Protein AF-A0A9X6M6V5-F1 (afdb_monomer)

Organism: Bacillus thuringiensis subsp. jegathesan (NCBI:txid56955)

Secondary structure (DSSP, 8-state):
--HHHHHHHHHHHHHHHHTTSGGGHHHHHHHHHHHHHHHHHHHHHHHHHHHHHHTSS--S-HHHHHHHHHHHTSHHHHHHHH--GGGGGGS-HHHHHHHHHHHHHHHHHHHHHHHHHHHHHHHHHHHHHHHHHHHSPPPPP-TT--GGGTT-S-HHHHHHHHHHGGG-HHHHHHHHHHHTPPPPS-HHHHHHHIIIIIHHHHHHHHTTT-GGGTT-HHHHHHHHHHHHTSS-HHHHHHHHHHHHHHHHHHHHHTT--SHHHHHHHHHHHHHHHHHHHHHTTS---

pLDDT: mean 90.32, std 11.22, range [33.97, 98.62]

Structure (mmCIF, N/CA/C/O backbone):
data_AF-A0A9X6M6V5-F1
#
_entry.id   AF-A0A9X6M6V5-F1
#
loop_
_atom_site.group_PDB
_atom_site.id
_atom_site.type_symbol
_atom_site.label_atom_id
_atom_site.label_alt_id
_atom_site.label_comp_id
_atom_site.label_asym_id
_atom_site.label_entity_id
_atom_site.label_seq_id
_atom_site.pdbx_PDB_ins_code
_atom_site.Cartn_x
_atom_site.Cartn_y
_atom_site.Cartn_z
_atom_site.occupancy
_atom_site.B_iso_or_equiv
_atom_site.auth_seq_id
_atom_site.auth_comp_id
_atom_site.auth_asym_id
_atom_site.auth_atom_id
_atom_site.pdbx_PDB_model_num
ATOM 1 N N . MET A 1 1 ? 5.046 -12.715 12.579 1.00 57.84 1 MET A N 1
ATOM 2 C CA . MET A 1 1 ? 3.884 -11.944 12.083 1.00 57.84 1 MET A CA 1
ATOM 3 C C . MET A 1 1 ? 3.615 -12.378 10.643 1.00 57.84 1 MET A C 1
ATOM 5 O O . MET A 1 1 ? 4.584 -12.664 9.953 1.00 57.84 1 MET A O 1
ATOM 9 N N . SER A 1 2 ? 2.365 -12.538 10.188 1.00 77.12 2 SER A N 1
ATOM 10 C CA . SER A 1 2 ? 2.121 -12.969 8.789 1.00 77.12 2 SER A CA 1
ATOM 11 C C . SER A 1 2 ? 2.448 -11.843 7.796 1.00 77.12 2 SER A C 1
ATOM 13 O O . SER A 1 2 ? 2.168 -10.693 8.128 1.00 77.12 2 SER A O 1
ATOM 15 N N . ARG A 1 3 ? 2.914 -12.154 6.575 1.00 79.94 3 ARG A N 1
ATOM 16 C CA . ARG A 1 3 ? 3.182 -11.148 5.518 1.00 79.94 3 ARG A CA 1
ATOM 17 C C . ARG A 1 3 ? 1.986 -10.219 5.258 1.00 79.94 3 ARG A C 1
ATOM 19 O O . ARG A 1 3 ? 2.144 -9.009 5.234 1.00 79.94 3 ARG A O 1
ATOM 26 N N . LEU A 1 4 ? 0.774 -10.781 5.204 1.00 81.00 4 LEU A N 1
ATOM 27 C CA . LEU A 1 4 ? -0.483 -10.028 5.081 1.00 81.00 4 LEU A CA 1
ATOM 28 C C . LEU A 1 4 ? -0.684 -8.996 6.203 1.00 81.00 4 LEU A C 1
ATOM 30 O O . LEU A 1 4 ? -1.221 -7.923 5.980 1.00 81.00 4 LEU A O 1
ATOM 34 N N . GLN A 1 5 ? -0.304 -9.341 7.435 1.00 78.56 5 GLN A N 1
ATOM 35 C CA . GLN A 1 5 ? -0.458 -8.440 8.580 1.00 78.56 5 GLN A CA 1
ATOM 36 C C . GLN A 1 5 ? 0.510 -7.270 8.491 1.00 78.56 5 GLN A C 1
ATOM 38 O O . GLN A 1 5 ? 0.098 -6.135 8.694 1.00 78.56 5 GLN A O 1
ATOM 43 N N . GLN A 1 6 ? 1.770 -7.575 8.194 1.00 85.62 6 GLN A N 1
ATOM 44 C CA . GLN A 1 6 ? 2.816 -6.576 8.074 1.00 85.62 6 GLN A CA 1
ATOM 45 C C . GLN A 1 6 ? 2.455 -5.554 6.989 1.00 85.62 6 GLN A C 1
ATOM 47 O O . GLN A 1 6 ? 2.428 -4.365 7.276 1.00 85.62 6 GLN A O 1
ATOM 52 N N . HIS A 1 7 ? 2.041 -6.020 5.807 1.00 86.19 7 HIS A N 1
ATOM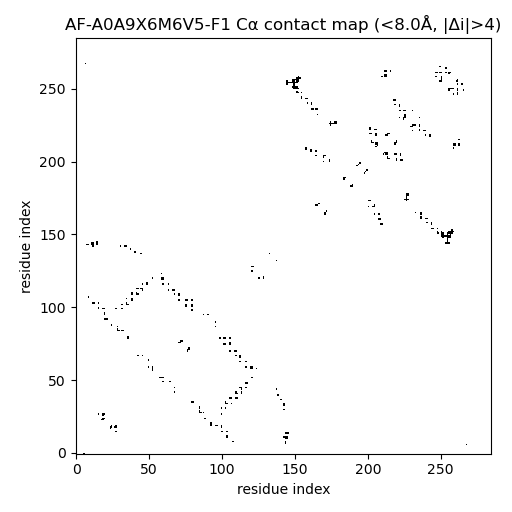 53 C CA . HIS A 1 7 ? 1.585 -5.159 4.709 1.00 86.19 7 HIS A CA 1
ATOM 54 C C . HIS A 1 7 ? 0.476 -4.189 5.141 1.00 86.19 7 HIS A C 1
ATOM 56 O O . HIS A 1 7 ? 0.528 -2.980 4.936 1.00 86.19 7 HIS A O 1
ATOM 62 N N . PHE A 1 8 ? -0.533 -4.719 5.824 1.00 85.38 8 PHE A N 1
ATOM 63 C CA . PHE A 1 8 ? -1.656 -3.945 6.328 1.00 85.38 8 PHE A CA 1
ATOM 64 C C . PHE A 1 8 ? -1.275 -2.954 7.441 1.00 85.38 8 PHE A C 1
ATOM 66 O O . PHE A 1 8 ? -1.833 -1.854 7.488 1.00 85.38 8 PHE A O 1
ATOM 73 N N . GLU A 1 9 ? -0.340 -3.305 8.322 1.00 87.19 9 GLU A N 1
ATOM 74 C CA . GLU A 1 9 ? 0.220 -2.389 9.321 1.00 87.19 9 GLU A CA 1
ATOM 75 C C . GLU A 1 9 ? 1.006 -1.249 8.663 1.00 87.19 9 GLU A C 1
ATOM 77 O O . GLU A 1 9 ? 0.724 -0.088 8.962 1.00 87.19 9 GLU A O 1
ATOM 82 N N . GLU A 1 10 ? 1.885 -1.567 7.712 1.00 88.44 10 GLU A N 1
ATOM 83 C CA . GLU A 1 10 ? 2.673 -0.595 6.944 1.00 88.44 10 GLU A CA 1
ATOM 84 C C . GLU A 1 10 ? 1.770 0.381 6.174 1.00 88.44 10 GLU A C 1
ATOM 86 O O . GLU A 1 10 ? 1.994 1.593 6.200 1.00 88.44 10 GLU A O 1
ATOM 91 N N . ARG A 1 11 ? 0.680 -0.110 5.563 1.00 88.19 11 ARG A N 1
ATOM 92 C CA . ARG A 1 11 ? -0.318 0.749 4.898 1.00 88.19 11 ARG A CA 1
ATOM 93 C C . ARG A 1 11 ? -0.981 1.729 5.865 1.00 88.19 11 ARG A C 1
ATOM 95 O O . ARG A 1 11 ? -1.110 2.913 5.551 1.00 88.19 11 ARG A O 1
ATOM 102 N N . ARG A 1 12 ? -1.401 1.270 7.051 1.00 90.12 12 ARG A N 1
ATOM 103 C CA . ARG A 1 12 ? -1.990 2.169 8.062 1.00 90.12 12 ARG A CA 1
ATOM 104 C C . ARG A 1 12 ? -0.971 3.195 8.531 1.00 90.12 12 ARG A C 1
ATOM 106 O O . ARG A 1 12 ? -1.309 4.370 8.630 1.00 90.12 12 ARG 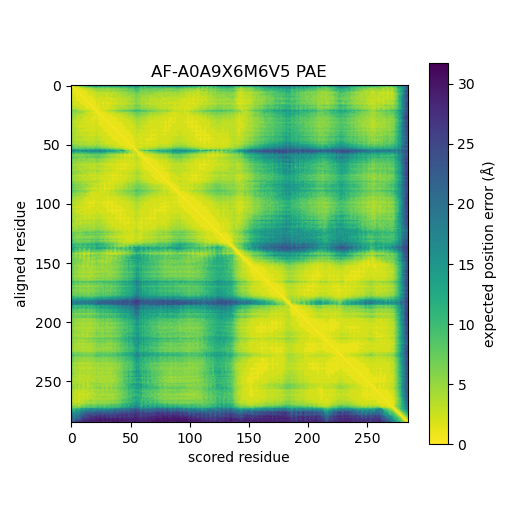A O 1
ATOM 113 N N . GLU A 1 13 ? 0.257 2.767 8.797 1.00 92.25 13 GLU A N 1
ATOM 114 C CA . GLU A 1 13 ? 1.330 3.656 9.228 1.00 92.25 13 GLU A CA 1
ATOM 115 C C . GLU A 1 13 ? 1.606 4.752 8.198 1.00 92.25 13 GLU A C 1
ATOM 117 O O . GLU A 1 13 ? 1.626 5.928 8.560 1.00 92.25 13 GLU A O 1
ATOM 122 N N . TYR A 1 14 ? 1.714 4.397 6.915 1.00 90.50 14 TYR A N 1
ATOM 123 C CA . TYR A 1 14 ? 1.868 5.375 5.841 1.00 90.50 14 TYR A CA 1
ATOM 124 C C . TYR A 1 14 ? 0.747 6.421 5.863 1.00 90.50 14 TYR A C 1
ATOM 126 O O . TYR A 1 14 ? 1.014 7.626 5.884 1.00 90.50 14 TYR A O 1
ATOM 134 N N . ILE A 1 15 ? -0.514 5.970 5.901 1.00 90.56 15 ILE A N 1
ATOM 135 C CA . ILE A 1 15 ? -1.675 6.868 5.880 1.00 90.56 15 ILE A CA 1
ATOM 136 C C . ILE A 1 15 ? -1.621 7.811 7.084 1.00 90.56 15 ILE A C 1
ATOM 138 O O . ILE A 1 15 ? -1.722 9.025 6.924 1.00 90.56 15 ILE A O 1
ATOM 142 N N . PHE A 1 16 ? -1.418 7.278 8.288 1.00 92.62 16 PHE A N 1
ATOM 143 C CA . PHE A 1 16 ? -1.376 8.089 9.503 1.00 92.62 16 PHE A CA 1
ATOM 144 C C . PHE A 1 16 ? -0.194 9.064 9.517 1.00 92.62 16 PHE A C 1
ATOM 146 O O . PHE A 1 16 ? -0.381 10.204 9.934 1.00 92.62 16 PHE A O 1
ATOM 153 N N . ASN A 1 17 ? 0.980 8.672 9.012 1.00 92.75 17 ASN A N 1
ATOM 154 C CA . ASN A 1 17 ? 2.140 9.556 8.892 1.00 92.75 17 ASN A CA 1
ATOM 155 C C . ASN A 1 17 ? 1.886 10.710 7.916 1.00 92.75 17 ASN A C 1
ATOM 157 O O . ASN A 1 17 ? 2.175 11.860 8.247 1.00 92.75 17 ASN A O 1
ATOM 161 N N . ARG A 1 18 ? 1.274 10.443 6.756 1.00 91.25 18 ARG A N 1
ATOM 162 C CA . ARG A 1 18 ? 0.871 11.495 5.808 1.00 91.25 18 ARG A CA 1
ATOM 163 C C . ARG A 1 18 ? -0.126 12.464 6.439 1.00 91.25 18 ARG A C 1
ATOM 165 O O . ARG A 1 18 ? 0.019 13.677 6.322 1.00 91.25 18 ARG A O 1
ATOM 172 N N . LEU A 1 19 ? -1.104 11.942 7.176 1.00 92.31 19 LEU A N 1
ATOM 173 C CA . LEU A 1 19 ? -2.123 12.750 7.846 1.00 92.31 19 LEU A CA 1
ATOM 174 C C . LEU A 1 19 ? -1.571 13.638 8.972 1.00 92.31 19 LEU A C 1
ATOM 176 O O . LEU A 1 19 ? -2.329 14.453 9.497 1.00 92.31 19 LEU A O 1
ATOM 180 N N . LYS A 1 20 ? -0.290 13.522 9.343 1.00 92.94 20 LYS A N 1
ATOM 181 C CA . LYS A 1 20 ? 0.372 14.462 10.259 1.00 92.94 20 LYS A CA 1
ATOM 182 C C . LYS A 1 20 ? 0.703 15.794 9.594 1.00 92.94 20 LYS A C 1
ATOM 184 O O . LYS A 1 20 ? 0.862 16.769 10.320 1.00 92.94 20 LYS A O 1
ATOM 189 N N . GLN A 1 21 ? 0.768 15.889 8.264 1.00 91.12 21 GLN A N 1
ATOM 190 C CA . GLN A 1 21 ? 1.102 17.167 7.625 1.00 91.12 21 GLN A CA 1
ATOM 191 C C . GLN A 1 21 ? -0.044 18.190 7.787 1.00 91.12 21 GLN A C 1
ATOM 193 O O . GLN A 1 21 ? -1.209 17.783 7.946 1.00 91.12 21 GLN A O 1
ATOM 198 N N . PRO A 1 22 ? 0.252 19.501 7.857 1.00 86.88 22 PRO A N 1
ATOM 199 C CA . PRO A 1 22 ? -0.743 20.545 8.134 1.00 86.88 22 PRO A CA 1
ATOM 200 C C . PRO A 1 22 ? -1.897 20.593 7.124 1.00 86.88 22 PRO A C 1
ATOM 202 O O . PRO A 1 22 ? -3.057 20.763 7.505 1.00 86.88 22 PRO A O 1
ATOM 205 N N . GLU A 1 23 ? -1.603 20.364 5.847 1.00 90.88 23 GLU A N 1
ATOM 206 C CA . GLU A 1 23 ? -2.551 20.397 4.731 1.00 90.88 23 GLU A CA 1
ATOM 207 C C . GLU A 1 23 ? -3.630 19.303 4.802 1.00 90.88 23 GLU A C 1
ATOM 209 O O . GLU A 1 23 ? -4.679 19.419 4.167 1.00 90.88 23 GLU A O 1
ATOM 214 N N . TYR A 1 24 ? -3.428 18.267 5.623 1.00 91.19 24 TYR A N 1
ATOM 215 C CA . TYR A 1 24 ? -4.369 17.156 5.773 1.00 91.19 24 TYR A CA 1
ATOM 216 C C . TYR A 1 24 ? -5.310 17.280 6.975 1.00 91.19 24 TYR A C 1
ATOM 218 O O . TYR A 1 24 ? -6.007 16.316 7.272 1.00 91.19 24 TYR A O 1
ATOM 226 N N . MET A 1 25 ? -5.390 18.434 7.650 1.00 92.44 25 MET A N 1
ATOM 227 C CA . MET A 1 25 ? -6.165 18.616 8.892 1.00 92.44 25 MET A CA 1
ATOM 228 C C . MET A 1 25 ? -7.572 17.983 8.875 1.00 92.44 25 MET A C 1
ATOM 230 O O . MET A 1 25 ? -7.904 17.187 9.754 1.00 92.44 25 MET A O 1
ATOM 234 N N . GLU A 1 26 ? -8.408 18.296 7.877 1.00 92.06 26 GLU A N 1
ATOM 235 C CA . GLU A 1 26 ? -9.769 17.733 7.803 1.00 92.06 26 GLU A CA 1
ATOM 236 C C . GLU A 1 26 ? -9.756 16.212 7.586 1.00 92.06 26 GLU A C 1
ATOM 238 O O . GLU A 1 26 ? -10.579 15.497 8.161 1.00 92.06 26 GLU A O 1
ATOM 243 N N . ARG A 1 27 ? -8.786 15.697 6.817 1.00 91.62 27 ARG A N 1
ATOM 244 C CA . ARG A 1 27 ? -8.619 14.253 6.606 1.00 91.62 27 ARG A CA 1
ATOM 245 C C . ARG A 1 27 ? -8.132 13.555 7.875 1.00 91.62 27 ARG A C 1
ATOM 247 O O . ARG A 1 27 ? -8.624 12.476 8.185 1.00 91.62 27 ARG A O 1
ATOM 254 N N . SER A 1 28 ? -7.240 14.176 8.654 1.00 93.00 28 SER A N 1
ATOM 255 C CA . SER A 1 28 ? -6.811 13.658 9.960 1.00 93.00 28 SER A CA 1
ATOM 256 C C . SER A 1 28 ? -8.016 13.467 10.886 1.00 93.00 28 SER A C 1
ATOM 258 O O . SER A 1 28 ? -8.143 12.432 11.538 1.00 93.00 28 SER A O 1
ATOM 260 N N . ILE A 1 29 ? -8.927 14.447 10.913 1.00 93.88 29 ILE A N 1
ATOM 261 C CA . ILE A 1 29 ? -10.147 14.417 11.734 1.00 93.88 29 ILE A CA 1
ATOM 262 C C . ILE A 1 29 ? -11.077 13.283 11.299 1.00 93.88 29 ILE A C 1
ATOM 264 O O . ILE A 1 29 ? -11.577 12.542 12.150 1.00 93.88 29 ILE A O 1
ATOM 268 N N . GLU A 1 30 ? -11.312 13.133 9.994 1.00 93.06 30 GLU A N 1
ATOM 269 C CA . GLU A 1 30 ? -12.155 12.054 9.474 1.00 93.06 30 GLU A CA 1
ATOM 270 C C . GLU A 1 30 ? -11.538 10.679 9.748 1.00 93.06 30 GLU A C 1
ATOM 272 O O . GLU A 1 30 ? -12.227 9.782 10.231 1.00 93.06 30 GLU A O 1
ATOM 277 N N . LYS A 1 31 ? -10.222 10.526 9.557 1.00 93.38 31 LYS A N 1
ATOM 278 C CA . LYS A 1 31 ? -9.535 9.257 9.817 1.00 93.38 31 LYS A CA 1
ATOM 279 C C . LYS A 1 31 ? -9.585 8.864 11.290 1.00 93.38 31 LYS A C 1
ATOM 281 O O . LYS A 1 31 ? -9.826 7.701 11.603 1.00 93.38 31 LYS A O 1
ATOM 286 N N . VAL A 1 32 ? -9.422 9.818 12.208 1.00 95.25 32 VAL A N 1
ATOM 287 C CA . VAL A 1 32 ? -9.579 9.566 13.649 1.00 95.25 32 VAL A CA 1
ATOM 288 C C . VAL A 1 32 ? -11.018 9.166 13.981 1.00 95.25 32 VAL A C 1
ATOM 290 O O . VAL A 1 32 ? -11.229 8.204 14.719 1.00 95.25 32 VAL A O 1
ATOM 293 N N . ARG A 1 33 ? -12.020 9.840 13.404 1.00 95.00 33 ARG A N 1
ATOM 294 C CA . ARG A 1 33 ? -13.438 9.478 13.570 1.00 95.00 33 ARG A CA 1
ATOM 295 C C . ARG A 1 33 ? -13.718 8.053 13.079 1.00 95.00 33 ARG A C 1
ATOM 297 O O . ARG A 1 33 ? -14.385 7.281 13.776 1.00 95.00 33 ARG A O 1
ATOM 304 N N . GLN A 1 34 ? -13.193 7.693 11.911 1.00 93.56 34 GLN A N 1
ATOM 305 C CA . GLN A 1 34 ? -13.271 6.342 11.364 1.00 93.56 34 GLN A CA 1
ATOM 306 C C . GLN A 1 34 ? -12.604 5.332 12.308 1.00 93.56 34 GLN A C 1
ATOM 308 O O . GLN A 1 34 ? -13.231 4.345 12.697 1.00 93.56 34 GLN A O 1
ATOM 313 N N . ALA A 1 35 ? -11.377 5.611 12.757 1.00 94.88 35 ALA A N 1
ATOM 314 C CA . ALA A 1 35 ? -10.633 4.741 13.662 1.00 94.88 35 ALA A CA 1
ATOM 315 C C . ALA A 1 35 ? -11.371 4.513 14.984 1.00 94.88 35 ALA A C 1
ATOM 317 O O . ALA A 1 35 ? -11.487 3.371 15.418 1.00 94.88 35 ALA A O 1
ATOM 318 N N . GLN A 1 36 ? -11.959 5.549 15.591 1.00 95.75 36 GLN A N 1
ATOM 319 C CA . GLN A 1 36 ? -12.783 5.406 16.797 1.00 95.75 36 GLN A CA 1
ATOM 320 C C . GLN A 1 36 ? -13.973 4.457 16.584 1.00 95.75 36 GLN A C 1
ATOM 322 O O . GLN A 1 36 ? -14.258 3.609 17.438 1.00 95.75 36 GLN A O 1
ATOM 327 N N . LYS A 1 37 ? -14.675 4.582 15.449 1.00 94.44 37 LYS A N 1
ATOM 328 C CA . LYS A 1 37 ? -15.806 3.711 15.092 1.00 94.44 37 LYS A CA 1
ATOM 329 C C . LYS A 1 37 ? -15.348 2.263 14.926 1.00 94.44 37 LYS A C 1
ATOM 331 O O . LYS A 1 37 ? -15.975 1.361 15.485 1.00 94.44 37 LYS A O 1
ATOM 336 N N . GLU A 1 38 ? -14.264 2.046 14.190 1.00 93.88 38 GLU A N 1
ATOM 337 C CA . GLU A 1 38 ? -13.720 0.714 13.929 1.00 93.88 38 GLU A CA 1
ATOM 338 C C . GLU A 1 38 ? -13.168 0.065 15.201 1.00 93.88 38 GLU A C 1
ATOM 340 O O . GLU A 1 38 ? -13.591 -1.037 15.530 1.00 93.88 38 GLU A O 1
ATOM 345 N N . ILE A 1 39 ? -12.366 0.777 15.999 1.00 95.44 39 ILE A N 1
ATOM 346 C CA . ILE A 1 39 ? -11.883 0.331 17.317 1.00 95.44 39 ILE A CA 1
ATOM 347 C C . ILE A 1 39 ? -13.050 -0.137 18.194 1.00 95.44 39 ILE A C 1
ATOM 349 O O . ILE A 1 39 ? -13.022 -1.237 18.752 1.00 95.44 39 ILE A O 1
ATOM 353 N N . LYS A 1 40 ? -14.109 0.674 18.302 1.00 95.00 40 LYS A N 1
ATOM 354 C CA . LYS A 1 40 ? -15.294 0.341 19.103 1.00 95.00 40 LYS A CA 1
ATOM 355 C C . LYS A 1 40 ? -15.980 -0.932 18.606 1.00 95.00 40 LYS A C 1
ATOM 357 O O . LYS A 1 40 ? -16.390 -1.765 19.421 1.00 95.00 40 LYS A O 1
ATOM 362 N N . ASN A 1 41 ? -16.125 -1.078 17.291 1.00 92.81 41 ASN A N 1
ATOM 363 C CA . ASN A 1 41 ? -16.733 -2.258 16.684 1.00 92.81 41 ASN A CA 1
ATOM 364 C C . ASN A 1 41 ? -15.869 -3.501 16.903 1.00 92.81 41 ASN A C 1
ATOM 366 O O . ASN A 1 41 ? -16.394 -4.521 17.344 1.00 92.81 41 ASN A O 1
ATOM 370 N N . THR A 1 42 ? -14.557 -3.403 16.704 1.00 93.12 42 THR A N 1
ATOM 371 C CA . THR A 1 42 ? -13.620 -4.511 16.895 1.00 93.12 42 THR A CA 1
ATOM 372 C C . THR A 1 42 ? -13.567 -4.965 18.352 1.00 93.12 42 THR A C 1
ATOM 374 O O . THR A 1 42 ? -13.654 -6.161 18.617 1.00 93.12 42 THR A O 1
ATOM 377 N N . VAL A 1 43 ? -13.545 -4.045 19.326 1.00 95.31 43 VAL A N 1
ATOM 378 C CA . VAL A 1 43 ? -13.649 -4.400 20.757 1.00 95.31 43 VAL A CA 1
ATOM 379 C C . VAL A 1 43 ? -14.932 -5.179 21.042 1.00 95.31 43 VAL A C 1
ATOM 381 O O . VAL A 1 43 ? -14.905 -6.158 21.789 1.00 95.31 43 VAL A O 1
ATOM 384 N N . ARG A 1 44 ? -16.063 -4.766 20.457 1.00 93.56 44 ARG A N 1
ATOM 385 C CA . ARG A 1 44 ? -17.328 -5.500 20.594 1.00 93.56 44 ARG A CA 1
ATOM 386 C C . ARG A 1 44 ? -17.228 -6.891 19.966 1.00 93.56 44 ARG A C 1
ATOM 388 O O . ARG A 1 44 ? -17.627 -7.847 20.618 1.00 93.56 44 ARG A O 1
ATOM 395 N N . THR A 1 45 ? -16.656 -7.016 18.770 1.00 92.12 45 THR A N 1
ATOM 396 C CA . THR A 1 45 ? -16.440 -8.312 18.111 1.00 92.12 45 THR A CA 1
ATOM 397 C C . THR A 1 45 ? -15.599 -9.250 18.975 1.00 92.12 45 THR A C 1
ATOM 399 O O . THR A 1 45 ? -16.005 -10.385 19.197 1.00 92.12 45 THR A O 1
ATOM 402 N N . ILE A 1 46 ? -14.478 -8.782 19.537 1.00 94.06 46 ILE A N 1
ATOM 403 C CA . ILE A 1 46 ? -13.634 -9.607 20.417 1.00 94.06 46 ILE A CA 1
ATOM 404 C C . ILE A 1 46 ? -14.428 -10.073 21.644 1.00 94.06 46 ILE A C 1
ATOM 406 O O . ILE A 1 46 ? -14.364 -11.245 22.003 1.00 94.06 46 ILE A O 1
ATOM 410 N N . LYS A 1 47 ? -15.209 -9.185 22.277 1.00 94.56 47 LYS A N 1
ATOM 411 C CA . LYS A 1 47 ? -16.061 -9.552 23.425 1.00 94.56 47 LYS A CA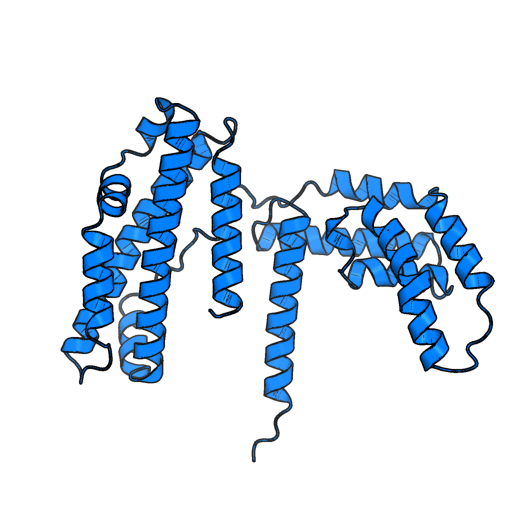 1
ATOM 412 C C . LYS A 1 47 ? -17.108 -10.603 23.056 1.00 94.56 47 LYS A C 1
ATOM 414 O O . LYS A 1 47 ? -17.289 -11.552 23.816 1.00 94.56 47 LYS A O 1
ATOM 419 N N . ASP A 1 48 ? -17.760 -10.449 21.905 1.00 92.38 48 ASP A N 1
ATOM 420 C CA . ASP A 1 48 ? -18.751 -11.403 21.401 1.00 92.38 48 ASP A CA 1
ATOM 421 C C . ASP A 1 48 ? -18.099 -12.781 21.152 1.00 92.38 48 ASP A C 1
ATOM 423 O O . ASP A 1 48 ? -18.662 -13.805 21.537 1.00 92.38 48 ASP A O 1
ATOM 427 N N . LEU A 1 49 ? -16.886 -12.816 20.584 1.00 92.38 49 LEU A N 1
ATOM 428 C CA . LEU A 1 49 ? -16.130 -14.054 20.353 1.00 92.38 49 LEU A CA 1
ATOM 429 C C . LEU A 1 49 ? -15.650 -14.713 21.652 1.00 92.38 49 LEU A C 1
ATOM 431 O O . LEU A 1 49 ? -15.777 -15.925 21.793 1.00 92.38 49 LEU A O 1
ATOM 435 N N . LEU A 1 50 ? -15.162 -13.936 22.624 1.00 93.44 50 LEU A N 1
ATOM 436 C CA . LEU A 1 50 ? -14.787 -14.452 23.947 1.00 93.44 50 LEU A CA 1
ATOM 437 C C . LEU A 1 50 ? -15.995 -15.052 24.686 1.00 93.44 50 LEU A C 1
ATOM 439 O O . LEU A 1 50 ? -15.857 -16.045 25.394 1.00 93.44 50 LEU A O 1
ATOM 443 N N . LEU A 1 51 ? -17.189 -14.470 24.534 1.00 92.69 51 LEU A N 1
ATOM 444 C CA . LEU A 1 51 ? -18.419 -15.024 25.107 1.00 92.69 51 LEU A CA 1
ATOM 445 C C . LEU A 1 51 ? -18.855 -16.309 24.388 1.00 92.69 51 LEU A C 1
ATOM 447 O O . LEU A 1 51 ? -19.248 -17.281 25.037 1.00 92.69 51 LEU A O 1
ATOM 451 N N . LEU A 1 52 ? -18.770 -16.323 23.056 1.00 90.81 52 LEU A N 1
ATOM 452 C CA . LEU A 1 52 ? -19.046 -17.508 22.244 1.00 90.81 52 LEU A CA 1
ATOM 453 C C . LEU A 1 52 ? -18.125 -18.674 22.636 1.00 90.81 52 LEU A C 1
ATOM 455 O O . LEU A 1 52 ? -18.588 -19.802 22.790 1.00 90.81 52 LEU A O 1
ATOM 459 N N . ASP A 1 53 ? -16.846 -18.389 22.873 1.00 92.06 53 ASP A N 1
ATOM 460 C CA . ASP A 1 53 ? -15.868 -19.375 23.329 1.00 92.06 53 ASP A CA 1
ATOM 461 C C . ASP A 1 53 ? -16.161 -19.904 24.740 1.00 92.06 53 ASP A C 1
ATOM 463 O O . ASP A 1 53 ? -16.020 -21.088 24.989 1.00 92.06 53 ASP A O 1
ATOM 467 N N . LYS A 1 54 ? -16.654 -19.076 25.667 1.00 88.12 54 LYS A N 1
ATOM 468 C CA . LYS A 1 54 ? -17.024 -19.550 27.018 1.00 88.12 54 LYS A CA 1
ATOM 469 C C . LYS A 1 54 ? -18.252 -20.456 27.042 1.00 88.12 54 LYS A C 1
ATOM 471 O O . LYS A 1 54 ? -18.418 -21.246 27.965 1.00 88.12 54 LYS A O 1
ATOM 476 N N . THR A 1 55 ? -19.140 -20.302 26.065 1.00 84.69 55 THR A N 1
ATOM 477 C CA . THR A 1 55 ? -20.415 -21.037 25.991 1.00 84.69 55 THR A CA 1
ATOM 478 C C . THR A 1 55 ? -20.322 -22.314 25.157 1.00 84.69 55 THR A C 1
ATOM 480 O O . THR A 1 55 ? -21.294 -23.060 25.059 1.00 84.69 55 THR A O 1
ATOM 483 N N . THR A 1 56 ? -19.154 -22.587 24.574 1.00 73.94 56 THR A N 1
ATOM 484 C CA . THR A 1 56 ? -18.866 -23.764 23.753 1.00 73.94 56 THR A CA 1
ATOM 485 C C . THR A 1 56 ? -17.456 -24.219 24.102 1.00 73.94 56 THR A C 1
ATOM 487 O O . THR A 1 56 ? -16.568 -23.428 23.882 1.00 73.94 56 THR A O 1
ATOM 490 N N . ASP A 1 57 ? -17.229 -25.408 24.666 1.00 84.25 57 ASP A N 1
ATOM 491 C CA . ASP A 1 57 ? -15.900 -25.966 25.045 1.00 84.25 57 ASP A CA 1
ATOM 492 C C . ASP A 1 57 ? -14.659 -25.062 24.771 1.00 84.25 57 ASP A C 1
ATOM 494 O O . ASP A 1 57 ? -14.209 -25.004 23.624 1.00 84.25 57 ASP A O 1
ATOM 498 N N . PRO A 1 58 ? -14.167 -24.268 25.744 1.00 88.44 58 PRO A N 1
ATOM 499 C CA . PRO A 1 58 ? -13.253 -23.143 25.502 1.00 88.44 58 PRO A CA 1
ATOM 500 C C . PRO A 1 58 ? -11.957 -23.502 24.764 1.00 88.44 58 PRO A C 1
ATOM 502 O O . PRO A 1 58 ? -11.262 -24.448 25.122 1.00 88.44 58 PRO A O 1
ATOM 505 N N . CYS A 1 59 ? -11.592 -22.700 23.761 1.00 91.00 59 CYS A N 1
ATOM 506 C CA . CYS A 1 59 ? -10.347 -22.852 22.997 1.00 91.00 59 CYS A CA 1
ATOM 507 C C . CYS A 1 59 ? -9.454 -21.604 23.034 1.00 91.00 59 CYS A C 1
ATOM 509 O O . CYS A 1 59 ? -8.288 -21.665 22.634 1.00 91.00 59 CYS A O 1
ATOM 511 N N . LEU A 1 60 ? -9.976 -20.466 23.505 1.00 93.06 60 LEU A N 1
ATOM 512 C CA . LEU A 1 60 ? -9.194 -19.246 23.637 1.00 93.06 60 LEU A CA 1
ATOM 513 C C . LEU A 1 60 ? -8.453 -19.245 24.980 1.00 93.06 60 LEU A C 1
ATOM 515 O O . LEU A 1 60 ? -9.066 -19.450 26.028 1.00 93.06 60 LEU A O 1
ATOM 519 N N . PRO A 1 61 ? -7.142 -18.965 24.986 1.00 91.88 61 PRO A N 1
ATOM 520 C CA . PRO A 1 61 ? -6.378 -18.878 26.217 1.00 91.88 61 PRO A CA 1
ATOM 521 C C . PRO A 1 61 ? -6.807 -17.643 27.012 1.00 91.88 61 PRO A C 1
ATOM 523 O O . PRO A 1 61 ? -7.124 -16.598 26.438 1.00 91.88 61 PRO A O 1
ATOM 526 N N . GLU A 1 62 ? -6.734 -17.723 28.343 1.00 90.38 62 GLU A N 1
ATOM 527 C CA . GLU A 1 62 ? -7.097 -16.612 29.237 1.00 90.38 62 GLU A CA 1
ATOM 528 C C . GLU A 1 62 ? -6.357 -15.312 28.895 1.00 90.38 62 GLU A C 1
ATOM 530 O O . GLU A 1 62 ? -6.916 -14.219 29.020 1.00 90.38 62 GLU A O 1
ATOM 535 N N . ILE A 1 63 ? -5.122 -15.429 28.387 1.00 91.69 63 ILE A N 1
ATOM 536 C CA . ILE A 1 63 ? -4.312 -14.291 27.945 1.00 91.69 63 ILE A CA 1
ATOM 537 C C . ILE A 1 63 ? -5.044 -13.422 26.913 1.00 91.69 63 ILE A C 1
ATOM 539 O O . ILE A 1 63 ? -4.875 -12.212 26.940 1.00 91.69 63 ILE A O 1
ATOM 543 N N . ALA A 1 64 ? -5.923 -13.976 26.068 1.00 92.50 64 ALA A N 1
ATOM 544 C CA . ALA A 1 64 ? -6.699 -13.188 25.108 1.00 92.50 64 ALA A CA 1
ATOM 545 C C . ALA A 1 64 ? -7.663 -12.213 25.810 1.00 92.50 64 ALA A C 1
ATOM 547 O O . ALA A 1 64 ? -7.795 -11.053 25.407 1.00 92.50 64 ALA A O 1
ATOM 548 N N . GLN A 1 65 ? -8.304 -12.657 26.897 1.00 93.94 65 GLN A N 1
ATOM 549 C CA . GLN A 1 65 ? -9.156 -11.797 27.716 1.00 93.94 65 GLN A CA 1
ATOM 550 C C . GLN A 1 65 ? -8.319 -10.761 28.478 1.00 93.94 65 GLN A C 1
ATOM 552 O O . GLN A 1 65 ? -8.696 -9.586 28.509 1.00 93.94 65 GLN A O 1
ATOM 557 N N . PHE A 1 66 ? -7.188 -11.169 29.061 1.00 94.69 66 PHE A N 1
ATOM 558 C CA . PHE A 1 66 ? -6.283 -10.251 29.758 1.00 94.69 66 PHE A CA 1
ATOM 559 C C . PHE A 1 66 ? -5.712 -9.182 28.821 1.00 94.69 66 PHE A C 1
ATOM 561 O O . PHE A 1 66 ? -5.710 -8.008 29.183 1.00 94.69 66 PHE A O 1
ATOM 568 N N . SER A 1 67 ? -5.304 -9.543 27.602 1.00 95.88 67 SER A N 1
ATOM 569 C CA . SER A 1 67 ? -4.836 -8.594 26.588 1.00 95.88 67 SER A CA 1
ATOM 570 C C . SER A 1 67 ? -5.916 -7.579 26.234 1.00 95.88 67 SER A C 1
ATOM 572 O O . SER A 1 67 ? -5.634 -6.383 26.213 1.00 95.88 67 SER A O 1
ATOM 574 N N . LEU A 1 68 ? -7.166 -8.017 26.029 1.00 97.44 68 LEU A N 1
ATOM 575 C CA . LEU A 1 68 ? -8.263 -7.083 25.770 1.00 97.44 68 LEU A CA 1
ATOM 576 C C . LEU A 1 68 ? -8.447 -6.111 26.940 1.00 97.44 68 LEU A C 1
ATOM 578 O O . LEU A 1 68 ? -8.569 -4.910 26.714 1.00 97.44 68 LEU A O 1
ATOM 582 N N . GLN A 1 69 ? -8.469 -6.621 28.175 1.00 96.62 69 GLN A N 1
ATOM 583 C CA . GLN A 1 69 ? -8.616 -5.801 29.380 1.00 96.62 69 GLN A CA 1
ATOM 584 C C . GLN A 1 69 ? -7.470 -4.800 29.532 1.00 96.62 69 GLN A C 1
ATOM 586 O O . GLN A 1 69 ? -7.716 -3.632 29.819 1.00 96.62 69 GLN A O 1
ATOM 591 N N . HIS A 1 70 ? -6.233 -5.235 29.298 1.00 96.81 70 HIS A N 1
ATOM 592 C CA . HIS A 1 70 ? -5.061 -4.372 29.348 1.00 96.81 70 HIS A CA 1
ATOM 593 C C . HIS A 1 70 ? -5.168 -3.217 28.346 1.00 96.81 70 HIS A C 1
ATOM 595 O O . HIS A 1 70 ? -4.955 -2.065 28.717 1.00 96.81 70 HIS A O 1
ATOM 601 N N . ILE A 1 71 ? -5.580 -3.506 27.106 1.00 96.62 71 ILE A N 1
ATOM 602 C CA . ILE A 1 71 ? -5.755 -2.482 26.071 1.00 96.62 71 ILE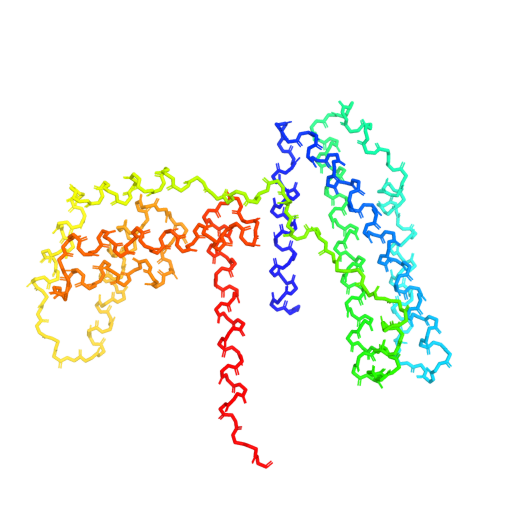 A CA 1
ATOM 603 C C . ILE A 1 71 ? -6.868 -1.502 26.458 1.00 96.62 71 ILE A C 1
ATOM 605 O O . ILE A 1 71 ? -6.629 -0.296 26.476 1.00 96.62 71 ILE A O 1
ATOM 609 N N . ILE A 1 72 ? -8.068 -1.985 26.802 1.00 97.06 72 ILE A N 1
ATOM 610 C CA . ILE A 1 72 ? -9.219 -1.100 27.072 1.00 97.06 72 ILE A CA 1
ATOM 611 C C . ILE A 1 72 ? -9.088 -0.306 28.379 1.00 97.06 72 ILE A C 1
ATOM 613 O O . ILE A 1 72 ? -9.758 0.709 28.527 1.00 97.06 72 ILE A O 1
ATOM 617 N N . ASN A 1 73 ? -8.239 -0.748 29.310 1.00 96.88 73 ASN A N 1
ATOM 618 C CA . ASN A 1 73 ? -7.927 -0.018 30.542 1.00 96.88 73 ASN A CA 1
ATOM 619 C C . ASN A 1 73 ? -6.708 0.909 30.387 1.00 96.88 73 ASN A C 1
ATOM 621 O O . ASN A 1 73 ? -6.332 1.595 31.339 1.00 96.88 73 ASN A O 1
ATOM 625 N N . SER A 1 74 ? -6.057 0.920 29.221 1.00 97.12 74 SER A N 1
ATOM 626 C CA . SER A 1 74 ? -4.898 1.774 28.978 1.00 97.12 74 SER A CA 1
ATOM 627 C C . SER A 1 74 ? -5.299 3.246 28.866 1.00 97.12 74 SER A C 1
ATOM 629 O O . SER A 1 74 ? -6.371 3.597 28.364 1.00 97.12 74 SER A O 1
ATOM 631 N N . LYS A 1 75 ? -4.386 4.135 29.276 1.00 96.94 75 LYS A N 1
ATOM 632 C CA . LYS A 1 75 ? -4.563 5.585 29.115 1.00 96.94 75 LYS A CA 1
ATOM 633 C C . LYS A 1 75 ? -4.770 5.967 27.646 1.00 96.94 75 LYS A C 1
ATOM 635 O O . LYS A 1 75 ? -5.634 6.782 27.354 1.00 96.94 75 LYS A O 1
ATOM 640 N N . SER A 1 76 ? -4.021 5.351 26.730 1.00 95.75 76 SER A N 1
ATOM 641 C CA . SER A 1 76 ? -4.132 5.605 25.290 1.00 95.75 76 SER A CA 1
ATOM 642 C C . SER A 1 76 ? -5.512 5.239 24.746 1.00 95.75 76 SER A C 1
ATOM 644 O O . SER A 1 76 ? -6.091 6.014 23.992 1.00 95.75 76 SER A O 1
ATOM 646 N N . PHE A 1 77 ? -6.087 4.106 25.162 1.00 97.38 77 PHE A N 1
ATOM 647 C CA . PHE A 1 77 ? -7.444 3.745 24.751 1.00 97.38 77 PHE A CA 1
ATOM 648 C C . PHE A 1 77 ? -8.478 4.754 25.253 1.00 97.38 77 PHE A C 1
ATOM 650 O O . PHE A 1 77 ? -9.333 5.178 24.479 1.00 97.38 77 PHE A O 1
ATOM 657 N N . GLU A 1 78 ? -8.397 5.179 26.517 1.00 96.75 78 GLU A N 1
ATOM 658 C CA . GLU A 1 78 ? -9.314 6.193 27.049 1.00 96.75 78 GLU A CA 1
ATOM 659 C C . GLU A 1 78 ? -9.126 7.561 26.379 1.00 96.75 78 GLU A C 1
ATOM 661 O O . GLU A 1 78 ? -10.119 8.227 26.085 1.00 96.75 78 GLU A O 1
ATOM 666 N N . ASN A 1 79 ? -7.893 7.960 26.055 1.00 96.12 79 ASN A N 1
ATOM 667 C CA . ASN A 1 79 ? -7.628 9.169 25.271 1.00 96.12 79 ASN A CA 1
ATOM 668 C C . ASN A 1 79 ? -8.324 9.095 23.905 1.00 96.12 79 ASN A C 1
ATOM 670 O O . ASN A 1 79 ? -9.104 9.981 23.561 1.00 96.12 79 ASN A O 1
ATOM 674 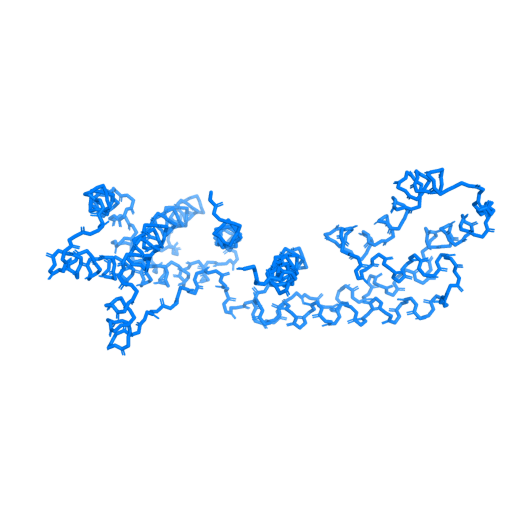N N . VAL A 1 80 ? -8.092 8.014 23.150 1.00 96.38 80 VAL A N 1
ATOM 675 C CA . VAL A 1 80 ? -8.681 7.813 21.818 1.00 96.38 80 VAL A CA 1
ATOM 676 C C . VAL A 1 80 ? -10.201 7.730 21.902 1.00 96.38 80 VAL A C 1
ATOM 678 O O . VAL A 1 80 ? -10.888 8.313 21.075 1.00 96.38 80 VAL A O 1
ATOM 681 N N . LYS A 1 81 ? -10.755 7.048 22.905 1.00 95.94 81 LYS A N 1
ATOM 682 C CA . LYS A 1 81 ? -12.203 6.892 23.092 1.00 95.94 81 LYS A CA 1
ATOM 683 C C . LYS A 1 81 ? -12.910 8.205 23.431 1.00 95.94 81 LYS A C 1
ATOM 685 O O . LYS A 1 81 ? -14.023 8.418 22.956 1.00 95.94 81 LYS A O 1
ATOM 690 N N . ASN A 1 82 ? -12.296 9.050 24.259 1.00 95.44 82 ASN A N 1
ATOM 691 C CA . ASN A 1 82 ? -12.910 10.288 24.750 1.00 95.44 82 ASN A CA 1
ATOM 692 C C . ASN A 1 82 ? -12.571 11.515 23.887 1.00 95.44 82 ASN A C 1
ATOM 694 O O . ASN A 1 82 ? -13.164 12.578 24.076 1.00 95.44 82 ASN A O 1
ATOM 698 N N . LEU A 1 83 ? -11.641 11.383 22.937 1.00 95.94 83 LEU A N 1
ATOM 699 C CA . LEU A 1 83 ? -11.313 12.432 21.981 1.00 95.94 83 LEU A CA 1
ATOM 700 C C . LEU A 1 83 ? -12.551 12.837 21.171 1.00 95.94 83 LEU A C 1
ATOM 702 O O . LEU A 1 83 ? -13.236 12.002 20.584 1.00 95.94 83 LEU A O 1
ATOM 706 N N . VAL A 1 84 ? -12.801 14.140 21.078 1.00 96.25 84 VAL A N 1
ATOM 707 C CA . VAL A 1 84 ? -13.775 14.704 20.141 1.00 96.25 84 VAL A CA 1
ATOM 708 C C . VAL A 1 84 ? -13.011 15.080 18.870 1.00 96.25 84 VAL A C 1
ATOM 710 O O . VAL A 1 84 ? -12.278 16.062 18.911 1.00 96.25 84 VAL A O 1
ATOM 713 N N . PRO A 1 85 ? -13.153 14.378 17.726 1.00 93.31 85 PRO A N 1
ATOM 714 C CA . PRO A 1 85 ? -12.260 14.584 16.578 1.00 93.31 85 PRO A CA 1
ATOM 715 C C . PRO A 1 85 ? -12.178 16.040 16.095 1.00 93.31 85 PRO A C 1
ATOM 717 O O . PRO A 1 85 ? -11.112 16.528 15.741 1.00 93.31 85 PRO A O 1
ATOM 720 N N . SER A 1 86 ? -13.282 16.793 16.152 1.00 93.19 86 SER A N 1
ATOM 721 C CA . SER A 1 86 ? -13.296 18.207 15.755 1.00 93.19 86 SER A CA 1
ATOM 722 C C . SER A 1 86 ? -12.450 19.124 16.647 1.00 93.19 86 SER A C 1
ATOM 724 O O . SER A 1 86 ? -12.118 20.228 16.219 1.00 93.19 86 SER A O 1
ATOM 726 N N . SER A 1 87 ? -12.089 18.710 17.868 1.00 94.62 87 SER A N 1
ATOM 727 C CA . SER A 1 87 ? -11.193 19.491 18.729 1.00 94.62 87 SER A CA 1
ATOM 728 C C . SER A 1 87 ? -9.754 19.507 18.216 1.00 94.62 87 SER A C 1
ATOM 730 O O . SER A 1 87 ? -9.009 20.406 18.594 1.00 94.62 87 SER A O 1
ATOM 732 N N . MET A 1 88 ? -9.378 18.585 17.319 1.00 94.81 88 MET A N 1
ATOM 733 C CA . MET A 1 88 ? -8.037 18.532 16.724 1.00 94.81 88 MET A CA 1
ATOM 734 C C . MET A 1 88 ? -7.669 19.808 15.956 1.00 94.81 88 MET A C 1
ATOM 736 O O . MET A 1 88 ? -6.494 20.139 15.886 1.00 94.81 88 MET A O 1
ATOM 740 N N . LYS A 1 89 ? -8.656 20.578 15.466 1.00 93.75 89 LYS A N 1
ATOM 741 C CA . LYS A 1 89 ? -8.424 21.878 14.803 1.00 93.75 89 LYS A CA 1
ATOM 742 C C . LYS A 1 89 ? -7.754 22.918 15.706 1.00 93.75 89 LYS A C 1
ATOM 744 O O . LYS A 1 89 ? -7.245 23.912 15.207 1.00 93.75 89 LYS A O 1
ATOM 749 N N . LYS A 1 90 ? -7.833 22.732 17.027 1.00 93.88 90 LYS A N 1
ATOM 750 C CA . LYS A 1 90 ? -7.288 23.653 18.035 1.00 93.88 90 LYS A CA 1
ATOM 751 C C . LYS A 1 90 ? -5.940 23.197 18.597 1.00 93.88 90 LYS A C 1
ATOM 753 O O . LYS A 1 90 ? -5.385 23.907 19.426 1.00 93.88 90 LYS A O 1
ATOM 758 N N . LEU A 1 91 ? -5.475 22.009 18.213 1.00 93.94 91 LEU A N 1
ATOM 759 C CA . LEU A 1 91 ? -4.225 21.433 18.699 1.00 93.94 91 LEU A CA 1
ATOM 760 C C . LEU A 1 91 ? -3.039 21.988 17.913 1.00 93.94 91 LEU A C 1
ATOM 762 O O . LEU A 1 91 ? -3.179 22.339 16.738 1.00 93.94 91 LEU A O 1
ATOM 766 N N . SER A 1 92 ? -1.868 22.010 18.547 1.00 93.81 92 SER A N 1
ATOM 767 C CA . SER A 1 92 ? -0.615 22.210 17.820 1.00 93.81 92 SER A CA 1
ATOM 768 C C . SER A 1 92 ? -0.334 21.035 16.871 1.00 93.81 92 SER A C 1
ATOM 770 O O . SER A 1 92 ? -0.941 19.962 16.966 1.00 93.81 92 SER A O 1
ATOM 772 N N . GLU A 1 93 ? 0.606 21.215 15.944 1.00 92.00 93 GLU A N 1
ATOM 773 C CA . GLU A 1 93 ? 1.031 20.139 15.041 1.00 92.00 93 GLU A CA 1
ATOM 774 C C . GLU A 1 93 ? 1.591 18.932 15.806 1.00 92.00 93 GLU A C 1
ATOM 776 O O . GLU A 1 93 ? 1.217 17.797 15.510 1.00 92.00 93 GLU A O 1
ATOM 781 N N . GLU A 1 94 ? 2.402 19.174 16.839 1.00 93.94 94 GLU A N 1
ATOM 782 C CA . GLU A 1 94 ? 2.971 18.131 17.702 1.00 93.94 94 GLU A CA 1
ATOM 783 C C . GLU A 1 94 ? 1.884 17.363 18.469 1.00 93.94 94 GLU A C 1
ATOM 785 O O . GLU A 1 94 ? 1.891 16.130 18.523 1.00 93.94 94 GLU A O 1
ATOM 790 N N . GLU A 1 95 ? 0.907 18.077 19.032 1.00 94.50 95 GLU A N 1
ATOM 791 C CA . GLU A 1 95 ? -0.213 17.469 19.754 1.00 94.50 95 GLU A CA 1
ATOM 792 C C . GLU A 1 95 ? -1.098 16.637 18.821 1.00 94.50 95 GLU A C 1
ATOM 794 O O . GLU A 1 95 ? -1.514 15.530 19.174 1.00 94.50 95 GLU A O 1
ATOM 799 N N . ARG A 1 96 ? -1.363 17.133 17.608 1.00 94.31 96 ARG A N 1
ATOM 800 C CA . ARG A 1 96 ? -2.124 16.397 16.592 1.00 94.31 96 ARG A CA 1
ATOM 801 C C . ARG A 1 96 ? -1.380 15.148 16.127 1.00 94.31 96 ARG A C 1
ATOM 803 O O . ARG A 1 96 ? -2.007 14.095 16.004 1.00 94.31 96 ARG A O 1
ATOM 810 N N . ALA A 1 97 ? -0.072 15.243 15.890 1.00 94.44 97 ALA A N 1
ATOM 811 C CA . ALA A 1 97 ? 0.750 14.094 15.522 1.00 94.44 97 ALA A CA 1
ATOM 812 C C . ALA A 1 97 ? 0.696 13.012 16.608 1.00 94.44 97 ALA A C 1
ATOM 814 O O . ALA A 1 97 ? 0.434 11.850 16.302 1.00 94.44 97 ALA A O 1
ATOM 815 N N . LYS A 1 98 ? 0.800 13.410 17.881 1.00 95.62 98 LYS A N 1
ATOM 816 C CA . LYS A 1 98 ? 0.656 12.501 19.022 1.00 95.62 98 LYS A CA 1
ATOM 817 C C . LYS A 1 98 ? -0.720 11.835 19.083 1.00 95.62 98 LYS A C 1
ATOM 819 O O . LYS A 1 98 ? -0.805 10.638 19.341 1.00 95.62 98 LYS A O 1
ATOM 824 N N . VAL A 1 99 ? -1.798 12.578 18.823 1.00 96.25 99 VAL A N 1
ATOM 825 C CA . VAL A 1 99 ? -3.156 12.012 18.742 1.00 96.25 99 VAL A CA 1
ATOM 826 C C . VAL A 1 99 ? -3.256 10.952 17.641 1.00 96.25 99 VAL A C 1
ATOM 828 O O . VAL A 1 99 ? -3.849 9.893 17.862 1.00 96.25 99 VAL A O 1
ATOM 831 N N . LEU A 1 100 ? -2.678 11.215 16.467 1.00 96.31 100 LEU A N 1
ATOM 832 C CA . LEU A 1 100 ? -2.655 10.267 15.351 1.00 96.31 100 LEU A CA 1
ATOM 833 C C . LEU A 1 100 ? -1.849 9.008 15.700 1.00 96.31 100 LEU A C 1
ATOM 835 O O . LEU A 1 100 ? -2.341 7.905 15.470 1.00 96.31 100 LEU A O 1
ATOM 839 N N . ASP A 1 101 ? -0.681 9.159 16.325 1.00 96.81 101 ASP A N 1
ATOM 840 C CA . ASP A 1 101 ? 0.164 8.038 16.758 1.00 96.81 101 ASP A CA 1
ATOM 841 C C . ASP A 1 101 ? -0.505 7.178 17.834 1.00 96.81 101 ASP A C 1
ATOM 843 O O . ASP A 1 101 ? -0.523 5.948 17.739 1.00 96.81 101 ASP A O 1
ATOM 847 N N . GLU A 1 102 ? -1.121 7.808 18.839 1.00 96.62 102 GLU A N 1
ATOM 848 C CA . GLU A 1 102 ? -1.891 7.096 19.862 1.00 96.62 102 GLU A CA 1
ATOM 849 C C . GLU A 1 102 ? -3.079 6.346 19.239 1.00 96.62 102 GLU A C 1
ATOM 851 O O . GLU A 1 102 ? -3.329 5.187 19.580 1.00 96.62 102 GLU A O 1
ATOM 856 N N . THR A 1 103 ? -3.777 6.967 18.283 1.00 97.19 103 THR A N 1
ATOM 857 C CA . THR A 1 103 ? -4.904 6.347 17.570 1.00 97.19 103 THR A CA 1
ATOM 858 C C . THR A 1 103 ? -4.459 5.136 16.751 1.00 97.19 103 THR A C 1
ATOM 860 O O . THR A 1 103 ? -5.077 4.073 16.854 1.00 97.19 103 THR A O 1
ATOM 863 N N . LEU A 1 104 ? -3.376 5.266 15.976 1.00 95.94 104 LEU A N 1
ATOM 864 C CA . LEU A 1 104 ? -2.803 4.175 15.186 1.00 95.94 104 LEU A CA 1
ATOM 865 C C . LEU A 1 104 ? -2.362 3.012 16.082 1.00 95.94 104 LEU A C 1
ATOM 867 O O . LEU A 1 104 ? -2.687 1.857 15.804 1.00 95.94 104 LEU A O 1
ATOM 871 N N . SER A 1 105 ? -1.666 3.317 17.179 1.00 95.88 105 SER A N 1
ATOM 872 C CA . SER A 1 105 ? -1.187 2.320 18.139 1.00 95.88 105 SER A CA 1
ATOM 873 C C . SER A 1 105 ? -2.340 1.503 18.731 1.00 95.88 105 SER A C 1
ATOM 875 O O . SER A 1 105 ? -2.320 0.270 18.686 1.00 95.88 105 SER A O 1
ATOM 877 N N . VAL A 1 106 ? -3.399 2.172 19.203 1.00 96.94 106 VAL A N 1
ATOM 878 C CA . VAL A 1 106 ? -4.589 1.502 19.750 1.00 96.94 106 VAL A CA 1
ATOM 879 C C . VAL A 1 106 ? -5.306 0.672 18.678 1.00 96.94 106 VAL A C 1
ATOM 881 O O . VAL A 1 106 ? -5.694 -0.468 18.949 1.00 96.94 106 VAL A O 1
ATOM 884 N N . ALA A 1 107 ? -5.460 1.200 17.459 1.00 95.00 107 ALA A N 1
ATOM 885 C CA . ALA A 1 107 ? -6.074 0.469 16.350 1.00 95.00 107 ALA A CA 1
ATOM 886 C C . ALA A 1 107 ? -5.303 -0.822 16.026 1.00 95.00 107 ALA A C 1
ATOM 888 O O . ALA A 1 107 ? -5.906 -1.896 15.979 1.00 95.00 107 ALA A O 1
ATOM 889 N N . ASN A 1 108 ? -3.976 -0.737 15.887 1.00 93.25 108 ASN A N 1
ATOM 890 C CA . ASN A 1 108 ? -3.109 -1.884 15.612 1.00 93.25 108 ASN A CA 1
ATOM 891 C C . ASN A 1 108 ? -3.227 -2.956 16.706 1.00 93.25 108 ASN A C 1
ATOM 893 O O . ASN A 1 108 ? -3.460 -4.124 16.397 1.00 93.25 108 ASN A O 1
ATOM 897 N N . GLN A 1 109 ? -3.141 -2.572 17.985 1.00 94.44 109 GLN A N 1
ATOM 898 C CA . GLN A 1 109 ? -3.253 -3.516 19.105 1.00 94.44 109 GLN A CA 1
ATOM 899 C C . GLN A 1 109 ? -4.586 -4.279 19.094 1.00 94.44 109 GLN A C 1
ATOM 901 O O . GLN A 1 109 ? -4.613 -5.502 19.243 1.00 94.44 109 GLN A O 1
ATOM 906 N N . ILE A 1 110 ? -5.697 -3.568 18.886 1.00 94.56 110 ILE A N 1
ATOM 907 C CA . ILE A 1 110 ? -7.044 -4.149 18.921 1.00 94.56 110 ILE A CA 1
ATOM 908 C C . ILE A 1 110 ? -7.295 -5.050 17.710 1.00 94.56 110 ILE A C 1
ATOM 910 O O . ILE A 1 110 ? -7.812 -6.156 17.868 1.00 94.56 110 ILE A O 1
ATOM 914 N N . MET A 1 111 ? -6.905 -4.617 16.511 1.00 91.44 111 MET A N 1
ATOM 915 C CA . MET A 1 111 ? -7.071 -5.406 15.286 1.00 91.44 111 MET A CA 1
ATOM 916 C C . MET A 1 111 ? -6.206 -6.673 15.300 1.00 91.44 111 MET A C 1
ATOM 918 O O . MET A 1 111 ? -6.657 -7.739 14.875 1.00 91.44 111 MET A O 1
ATOM 922 N N . ASN A 1 112 ? -4.996 -6.598 15.860 1.00 90.69 112 ASN A N 1
ATOM 923 C CA . ASN A 1 112 ? -4.118 -7.759 16.015 1.00 90.69 112 ASN A CA 1
ATOM 924 C C . ASN A 1 112 ? -4.681 -8.779 17.009 1.00 90.69 112 ASN A C 1
ATOM 926 O O . ASN A 1 112 ? -4.630 -9.989 16.757 1.00 90.69 112 ASN A O 1
ATOM 930 N N . LEU A 1 113 ? -5.275 -8.305 18.107 1.00 94.06 113 LEU A N 1
ATOM 931 C CA . LEU A 1 113 ? -5.953 -9.179 19.056 1.00 94.06 113 LEU A CA 1
ATOM 932 C C . LEU A 1 113 ? -7.187 -9.843 18.431 1.00 94.06 113 LEU A C 1
ATOM 934 O O . LEU A 1 113 ? -7.347 -11.056 18.558 1.00 94.06 113 LEU A O 1
ATOM 938 N N . GLU A 1 114 ? -8.025 -9.088 17.710 1.00 92.75 114 GLU A N 1
ATOM 939 C CA . GLU A 1 114 ? -9.184 -9.641 16.992 1.00 92.75 114 GLU A CA 1
ATOM 940 C C . GLU A 1 114 ? -8.770 -10.741 16.022 1.00 92.75 114 GLU A C 1
ATOM 942 O O . GLU A 1 114 ? -9.363 -11.818 16.018 1.00 92.75 114 GLU A O 1
ATOM 947 N N . ARG A 1 115 ? -7.725 -10.499 15.228 1.00 88.50 115 ARG A N 1
ATOM 948 C CA . ARG A 1 115 ? -7.201 -11.491 14.293 1.00 88.50 115 ARG A CA 1
ATOM 949 C C . ARG A 1 115 ? -6.719 -12.750 15.005 1.00 88.50 115 ARG A C 1
ATOM 951 O O . ARG A 1 115 ? -7.032 -13.848 14.554 1.00 88.50 115 ARG A O 1
ATOM 958 N N . THR A 1 116 ? -5.969 -12.596 16.093 1.00 90.31 116 THR A N 1
ATOM 959 C CA . THR A 1 116 ? -5.471 -13.732 16.882 1.00 90.31 116 THR A CA 1
ATOM 960 C C . THR A 1 116 ? -6.637 -14.575 17.393 1.00 90.31 116 THR A C 1
ATOM 962 O O . THR A 1 116 ? -6.683 -15.777 17.145 1.00 90.31 116 THR A O 1
ATOM 965 N N . VAL A 1 117 ? -7.633 -13.930 18.007 1.00 92.69 117 VAL A N 1
ATOM 966 C CA . VAL A 1 117 ? -8.858 -14.587 18.481 1.00 92.69 117 VAL A CA 1
ATOM 967 C C . VAL A 1 117 ? -9.603 -15.274 17.335 1.00 92.69 117 VAL A C 1
ATOM 969 O O . VAL A 1 117 ? -10.010 -16.425 17.475 1.00 92.69 117 VAL A O 1
ATOM 972 N N . PHE A 1 118 ? -9.746 -14.605 16.188 1.00 91.00 118 PHE A N 1
ATOM 973 C CA . PHE A 1 118 ? -10.396 -15.168 15.008 1.00 91.00 118 PHE A CA 1
ATOM 974 C C . PHE A 1 118 ? -9.688 -16.432 14.517 1.00 91.00 118 PHE A C 1
ATOM 976 O O . PHE A 1 118 ? -10.360 -17.431 14.302 1.00 91.00 118 PHE A O 1
ATOM 983 N N . ILE A 1 119 ? -8.360 -16.418 14.355 1.00 88.56 119 ILE A N 1
ATOM 984 C CA . ILE A 1 119 ? -7.598 -17.570 13.840 1.00 88.56 119 ILE A CA 1
ATOM 985 C C . ILE A 1 119 ? -7.713 -18.763 14.789 1.00 88.56 119 ILE A C 1
ATOM 987 O O . ILE A 1 119 ? -7.947 -19.882 14.341 1.00 88.56 119 ILE A O 1
ATOM 991 N N . MET A 1 120 ? -7.588 -18.534 16.097 1.00 91.25 120 MET A N 1
ATOM 992 C CA . MET A 1 120 ? -7.712 -19.606 17.087 1.00 91.25 120 MET A CA 1
ATOM 993 C C . MET A 1 120 ? -9.114 -20.225 17.062 1.00 91.25 120 MET A C 1
ATOM 995 O O . MET A 1 120 ? -9.251 -21.443 16.965 1.00 91.25 120 MET A O 1
ATOM 999 N N . MET A 1 121 ? -10.150 -19.382 17.048 1.00 92.06 121 MET A N 1
ATOM 1000 C CA . MET A 1 121 ? -11.539 -19.824 16.907 1.00 92.06 121 MET A CA 1
ATOM 1001 C C . MET A 1 121 ? -11.802 -20.511 15.567 1.00 92.06 121 MET A C 1
ATOM 1003 O O . MET A 1 121 ? -12.591 -21.447 15.512 1.00 92.06 121 MET A O 1
ATOM 1007 N N . PHE A 1 122 ? -11.180 -20.056 14.481 1.00 91.25 122 PHE A N 1
ATOM 1008 C CA . PHE A 1 122 ? -11.337 -20.650 13.159 1.00 91.25 122 PHE A CA 1
ATOM 1009 C C . PHE A 1 122 ? -10.759 -22.066 13.153 1.00 91.25 122 PHE A C 1
ATOM 1011 O O . PHE A 1 122 ? -11.468 -23.008 12.820 1.00 91.25 122 PHE A O 1
ATOM 1018 N N . ASN A 1 123 ? -9.527 -22.228 13.635 1.00 89.81 123 ASN A N 1
ATOM 1019 C CA . ASN A 1 123 ? -8.842 -23.519 13.665 1.00 89.81 123 ASN A CA 1
ATOM 1020 C C . ASN A 1 123 ? -9.528 -24.539 14.585 1.00 89.81 123 ASN A C 1
ATOM 1022 O O . ASN A 1 123 ? -9.548 -25.725 14.272 1.00 89.81 123 ASN A O 1
ATOM 1026 N N . ALA A 1 124 ? -10.088 -24.098 15.714 1.00 92.56 124 ALA A N 1
ATOM 1027 C CA . ALA A 1 124 ? -10.728 -24.998 16.673 1.00 92.56 124 ALA A CA 1
ATOM 1028 C C . ALA A 1 124 ? -12.236 -25.195 16.421 1.00 92.56 124 ALA A C 1
ATOM 1030 O O . ALA A 1 124 ? -12.787 -26.249 16.733 1.00 92.56 124 ALA A O 1
ATOM 1031 N N . LYS A 1 125 ? -12.933 -24.171 15.907 1.00 91.31 125 LYS A N 1
ATOM 1032 C CA . LYS A 1 125 ? -14.406 -24.066 15.922 1.00 91.31 125 LYS A CA 1
ATOM 1033 C C . LYS A 1 125 ? -14.985 -23.389 14.679 1.00 91.31 125 LYS A C 1
ATOM 1035 O O . LYS A 1 125 ? -15.996 -22.683 14.772 1.00 91.31 125 LYS A O 1
ATOM 1040 N N . GLU A 1 126 ? -14.401 -23.631 13.507 1.00 92.62 126 GLU A N 1
ATOM 1041 C CA . GLU A 1 126 ? -14.795 -23.013 12.233 1.00 92.62 126 GLU A CA 1
ATOM 1042 C C . GLU A 1 126 ? -16.318 -22.931 12.033 1.00 92.62 126 GLU A C 1
ATOM 1044 O O . GLU A 1 126 ? -16.862 -21.849 11.818 1.00 92.62 126 GLU A O 1
ATOM 1049 N N . LYS A 1 127 ? -17.041 -24.053 12.167 1.00 91.62 127 LYS A N 1
ATOM 1050 C CA . LYS A 1 127 ? -18.497 -24.105 11.927 1.00 91.62 127 LYS A CA 1
ATOM 1051 C C . LYS A 1 127 ? -19.284 -23.160 12.839 1.00 91.62 127 LYS A C 1
ATOM 1053 O O . LYS A 1 127 ? -20.215 -22.500 12.378 1.00 91.62 127 LYS A O 1
ATOM 1058 N N . ILE A 1 128 ? -18.915 -23.092 14.118 1.00 90.12 128 ILE A N 1
ATOM 1059 C CA . ILE A 1 128 ? -19.572 -22.235 15.115 1.00 90.12 128 ILE A CA 1
ATOM 1060 C C . ILE A 1 128 ? -19.257 -20.768 14.807 1.00 90.12 128 ILE A C 1
ATOM 1062 O O . ILE A 1 128 ? -20.164 -19.935 14.763 1.00 90.12 128 ILE A O 1
ATOM 1066 N N . LEU A 1 129 ? -17.986 -20.468 14.522 1.00 90.25 129 LEU A N 1
ATOM 1067 C CA . LEU A 1 129 ? -17.522 -19.131 14.165 1.00 90.25 129 LEU A CA 1
ATOM 1068 C C . LEU A 1 129 ? -18.215 -18.609 12.895 1.00 90.25 129 LEU A C 1
ATOM 1070 O O . LEU A 1 129 ? -18.755 -17.503 12.885 1.00 90.25 129 LEU A O 1
ATOM 1074 N N . MET A 1 130 ? -18.264 -19.417 11.834 1.00 90.75 130 MET A N 1
ATOM 1075 C CA . MET A 1 130 ? -18.913 -19.050 10.573 1.00 90.75 130 MET A CA 1
ATOM 1076 C C . MET A 1 130 ? -20.428 -18.893 10.736 1.00 90.75 130 MET A C 1
ATOM 1078 O O . MET A 1 130 ? -21.018 -17.981 10.157 1.00 90.75 130 MET A O 1
ATOM 1082 N N . ALA A 1 131 ? -21.082 -19.726 11.553 1.00 90.19 131 ALA A N 1
ATOM 1083 C CA . ALA A 1 131 ? -22.502 -19.560 11.863 1.00 90.19 131 ALA A CA 1
ATOM 1084 C C . ALA A 1 131 ? -22.784 -18.248 12.617 1.00 90.19 131 ALA A C 1
ATOM 1086 O O . ALA A 1 131 ? -23.793 -17.592 12.345 1.00 90.19 131 ALA A O 1
ATOM 1087 N N . ALA A 1 132 ? -21.891 -17.836 13.524 1.00 87.56 132 ALA A N 1
ATOM 1088 C CA . ALA A 1 132 ? -21.988 -16.549 14.204 1.00 87.56 132 ALA A CA 1
ATOM 1089 C C . ALA A 1 132 ? -21.854 -15.379 13.214 1.00 87.56 132 ALA A C 1
ATOM 1091 O O . ALA A 1 132 ? -22.703 -14.485 13.208 1.00 87.56 132 ALA A O 1
ATOM 1092 N N . PHE A 1 133 ? -20.870 -15.427 12.309 1.00 87.31 133 PHE A N 1
ATOM 1093 C CA . PHE A 1 133 ? -20.687 -14.380 11.299 1.00 87.31 133 PHE A CA 1
ATOM 1094 C C . PHE A 1 133 ? -21.782 -14.342 10.229 1.00 87.31 133 PHE A C 1
ATOM 1096 O O . PHE A 1 133 ? -22.080 -13.268 9.719 1.00 87.31 133 PHE A O 1
ATOM 1103 N N . LYS A 1 134 ? -22.461 -15.457 9.933 1.00 87.25 134 LYS A N 1
ATOM 1104 C CA . LYS A 1 134 ? -23.669 -15.430 9.086 1.00 87.25 134 LYS A CA 1
ATOM 1105 C C . LYS A 1 134 ? -24.801 -14.614 9.713 1.00 87.25 134 LYS A C 1
ATOM 1107 O O . LYS A 1 134 ? -25.519 -13.923 9.000 1.00 87.25 134 LYS A O 1
ATOM 1112 N N . LYS A 1 135 ? -24.973 -14.693 11.038 1.00 84.88 135 LYS A N 1
ATOM 1113 C CA . LYS A 1 135 ? -26.008 -13.936 11.766 1.00 84.88 135 LYS A CA 1
ATOM 1114 C C . LYS A 1 135 ? -25.626 -12.472 11.951 1.00 84.88 135 LYS A C 1
ATOM 1116 O O . LYS A 1 135 ? -26.492 -11.603 11.950 1.00 84.88 135 LYS A O 1
ATOM 1121 N N . LYS A 1 136 ? -24.335 -12.210 12.144 1.00 82.50 136 LYS A N 1
ATOM 1122 C CA . LYS A 1 136 ? -23.787 -10.875 12.355 1.00 82.50 136 LYS A CA 1
ATOM 1123 C C . LYS A 1 136 ? -22.494 -10.742 11.550 1.00 82.50 136 LYS A C 1
ATOM 1125 O O . LYS A 1 136 ? -21.431 -11.087 12.069 1.00 82.50 136 LYS A O 1
ATOM 1130 N N . PRO A 1 137 ? -22.584 -10.282 10.289 1.00 77.62 137 PRO A N 1
ATOM 1131 C CA . PRO A 1 137 ? -21.425 -10.151 9.419 1.00 77.62 137 PRO A CA 1
ATOM 1132 C C . PRO A 1 137 ? -20.320 -9.322 10.067 1.00 77.62 137 PRO A C 1
ATOM 1134 O O . PRO A 1 137 ? -20.582 -8.305 10.715 1.00 77.62 137 PRO A O 1
ATOM 1137 N N . ARG A 1 138 ? -19.075 -9.763 9.887 1.00 72.19 138 ARG A N 1
ATOM 1138 C CA . ARG A 1 138 ? -17.902 -9.001 10.310 1.00 72.19 138 ARG A CA 1
ATOM 1139 C C . ARG A 1 138 ? -17.785 -7.744 9.447 1.00 72.19 138 ARG A C 1
ATOM 1141 O O . ARG A 1 138 ? -17.771 -7.850 8.224 1.00 72.19 138 ARG A O 1
ATOM 1148 N N . SER A 1 139 ? -17.663 -6.570 10.066 1.00 70.00 139 SER A N 1
ATOM 1149 C CA . SER A 1 139 ? -17.212 -5.382 9.339 1.00 70.00 139 SER A CA 1
ATOM 1150 C C . SER A 1 139 ? -15.738 -5.566 8.989 1.00 70.00 139 SER A C 1
ATOM 1152 O O . SER A 1 139 ? -14.923 -5.764 9.894 1.00 70.00 139 SER A O 1
ATOM 1154 N N . GLN A 1 140 ? -15.388 -5.508 7.707 1.00 69.81 140 GLN A N 1
ATOM 1155 C CA . GLN A 1 140 ? -13.986 -5.335 7.330 1.00 69.81 140 GLN A CA 1
ATOM 1156 C C . GLN A 1 140 ? -13.497 -3.967 7.822 1.00 69.81 140 GLN A C 1
ATOM 1158 O O . GLN A 1 140 ? -14.281 -3.022 7.917 1.00 69.81 140 GLN A O 1
ATOM 1163 N N . THR A 1 141 ? -12.228 -3.893 8.222 1.00 77.31 141 THR A N 1
ATOM 1164 C CA . THR A 1 141 ? -11.605 -2.614 8.573 1.00 77.31 141 THR A CA 1
ATOM 1165 C C . THR A 1 141 ? -11.222 -1.879 7.299 1.00 77.31 141 THR A C 1
ATOM 1167 O O . THR A 1 141 ? -10.628 -2.463 6.396 1.00 77.31 141 THR A O 1
ATOM 1170 N N . GLU A 1 142 ? -11.534 -0.590 7.249 1.00 82.25 142 GLU A N 1
ATOM 1171 C CA . GLU A 1 142 ? -11.214 0.288 6.124 1.00 82.25 142 GLU A CA 1
ATOM 1172 C C . GLU A 1 142 ? -10.042 1.219 6.481 1.00 82.25 142 GLU A C 1
ATOM 1174 O O . GLU A 1 142 ? -9.720 2.148 5.743 1.00 82.25 142 GLU A O 1
ATOM 1179 N N . LEU A 1 143 ? -9.349 0.990 7.608 1.00 85.44 143 LEU A N 1
ATOM 1180 C CA . LEU A 1 143 ? -8.211 1.830 7.999 1.00 85.44 143 LEU A CA 1
ATOM 1181 C C . LEU A 1 143 ? -7.002 1.687 7.066 1.00 85.44 143 LEU A C 1
ATOM 1183 O O . LEU A 1 143 ? -6.176 2.596 7.037 1.00 85.44 143 LEU A O 1
ATOM 1187 N N . HIS A 1 144 ? -6.932 0.604 6.292 1.00 81.88 144 HIS A N 1
ATOM 1188 C CA . HIS A 1 144 ? -5.853 0.276 5.348 1.00 81.88 144 HIS A CA 1
ATOM 1189 C C . HIS A 1 144 ? -5.867 1.064 4.040 1.00 81.88 144 HIS A C 1
ATOM 1191 O O . HIS A 1 144 ? -4.904 0.994 3.273 1.00 81.88 144 HIS A O 1
ATOM 1197 N N . TYR A 1 145 ? -6.943 1.807 3.802 1.00 81.00 145 TYR A N 1
ATOM 1198 C CA . TYR A 1 145 ? -7.159 2.590 2.597 1.00 81.00 145 TYR A CA 1
ATOM 1199 C C . TYR A 1 145 ? -7.690 3.971 2.988 1.00 81.00 145 TYR A C 1
ATOM 1201 O O . TYR A 1 145 ? -8.290 4.149 4.051 1.00 81.00 145 TYR A O 1
ATOM 1209 N N . ASP A 1 146 ? -7.441 4.977 2.162 1.00 83.12 146 ASP A N 1
ATOM 1210 C CA . ASP A 1 146 ? -8.046 6.298 2.301 1.00 83.12 146 ASP A CA 1
ATOM 1211 C C . ASP A 1 146 ? -8.900 6.534 1.058 1.00 83.12 146 ASP A C 1
ATOM 1213 O O . ASP A 1 146 ? -8.389 6.586 -0.055 1.00 83.12 146 ASP A O 1
ATOM 1217 N N . VAL A 1 147 ? -10.219 6.649 1.232 1.00 80.06 147 VAL A N 1
ATOM 1218 C CA . VAL A 1 147 ? -11.165 6.811 0.112 1.00 80.06 147 VAL A CA 1
ATOM 1219 C C . VAL A 1 147 ? -10.870 8.081 -0.694 1.00 80.06 147 VAL A C 1
ATOM 1221 O O . VAL A 1 147 ? -11.233 8.173 -1.867 1.00 80.06 147 VAL A O 1
ATOM 1224 N N . ALA A 1 148 ? -10.182 9.057 -0.094 1.00 83.12 148 ALA A N 1
ATOM 1225 C CA . ALA A 1 148 ? -9.717 10.240 -0.802 1.00 83.12 148 ALA A CA 1
ATOM 1226 C C . ALA A 1 148 ? -8.641 9.935 -1.863 1.00 83.12 148 ALA A C 1
ATOM 1228 O O . ALA A 1 148 ? -8.458 10.746 -2.765 1.00 83.12 148 ALA A O 1
ATOM 1229 N N . ASP A 1 149 ? -7.980 8.777 -1.792 1.00 86.31 149 ASP A N 1
ATOM 1230 C CA . ASP A 1 149 ? -6.929 8.341 -2.722 1.00 86.31 149 ASP A CA 1
ATOM 1231 C C . ASP A 1 149 ? -7.477 7.518 -3.902 1.00 86.31 149 ASP A C 1
ATOM 1233 O O . ASP A 1 149 ? -6.723 6.904 -4.650 1.00 86.31 149 ASP A O 1
ATOM 1237 N N . LYS A 1 150 ? -8.801 7.517 -4.101 1.00 88.12 150 LYS A N 1
ATOM 1238 C CA . LYS A 1 150 ? -9.496 6.786 -5.178 1.00 88.12 150 LYS A CA 1
ATOM 1239 C C . LYS A 1 150 ? -9.064 7.158 -6.603 1.00 88.12 150 LYS A C 1
ATOM 1241 O O . LYS A 1 150 ? -9.390 6.435 -7.536 1.00 88.12 150 LYS A O 1
ATOM 1246 N N . GLU A 1 151 ? -8.408 8.305 -6.770 1.00 91.50 151 GLU A N 1
ATOM 1247 C CA . GLU A 1 151 ? -7.921 8.786 -8.067 1.00 91.50 151 GLU A CA 1
ATOM 1248 C C . GLU A 1 151 ? -6.505 8.276 -8.384 1.00 91.50 151 GLU A C 1
ATOM 1250 O O . GLU A 1 151 ? -6.039 8.452 -9.504 1.00 91.50 151 GLU A O 1
ATOM 1255 N N . GLY A 1 152 ? -5.836 7.604 -7.438 1.00 92.06 152 GLY A N 1
ATOM 1256 C CA . GLY A 1 152 ? -4.485 7.089 -7.635 1.00 92.06 152 GLY A CA 1
ATOM 1257 C C . GLY A 1 152 ? -3.403 8.174 -7.629 1.00 92.06 152 GLY A C 1
ATOM 1258 O O . GLY A 1 152 ? -3.607 9.283 -7.129 1.00 92.06 152 GLY A O 1
ATOM 1259 N N . PHE A 1 153 ? -2.233 7.840 -8.176 1.00 94.50 153 PHE A N 1
ATOM 1260 C CA . PHE A 1 153 ? -1.124 8.784 -8.367 1.00 94.50 153 PHE A CA 1
ATOM 1261 C C . PHE A 1 153 ? -1.294 9.640 -9.637 1.00 94.50 153 PHE A C 1
ATOM 1263 O O . PHE A 1 153 ? -2.029 9.262 -10.549 1.00 94.50 153 PHE A O 1
ATOM 1270 N N . ASP A 1 154 ? -0.573 10.766 -9.728 1.00 95.75 154 ASP A N 1
ATOM 1271 C CA . ASP A 1 154 ? -0.572 11.643 -10.910 1.00 95.75 154 ASP A CA 1
ATOM 1272 C C . ASP A 1 154 ? 0.069 10.950 -12.118 1.00 95.75 154 ASP A C 1
ATOM 1274 O O . ASP A 1 154 ? 1.282 10.973 -12.308 1.00 95.75 154 ASP A O 1
ATOM 1278 N N . LYS A 1 155 ? -0.759 10.297 -12.932 1.00 97.00 155 LYS A N 1
ATOM 1279 C CA . LYS A 1 155 ? -0.296 9.527 -14.084 1.00 97.00 155 LYS A CA 1
ATOM 1280 C C . LYS A 1 155 ? 0.404 10.402 -15.131 1.00 97.00 155 LYS A C 1
ATOM 1282 O O . LYS A 1 155 ? 1.424 9.973 -15.663 1.00 97.00 155 LYS A O 1
ATOM 1287 N N . ALA A 1 156 ? -0.126 11.595 -15.408 1.00 97.38 156 ALA A N 1
ATOM 1288 C CA . ALA A 1 156 ? 0.371 12.461 -16.476 1.00 97.38 156 ALA A CA 1
ATOM 1289 C C . ALA A 1 156 ? 1.818 12.893 -16.210 1.00 97.38 156 ALA A C 1
ATOM 1291 O O . ALA A 1 156 ? 2.653 12.844 -17.109 1.00 97.38 156 ALA A O 1
ATOM 1292 N N . PHE A 1 157 ? 2.132 13.205 -14.950 1.00 96.94 157 PHE A N 1
ATOM 1293 C CA . PHE A 1 157 ? 3.495 13.507 -14.515 1.00 96.94 157 PHE A CA 1
ATOM 1294 C C . PHE A 1 157 ? 4.495 12.391 -14.876 1.00 96.94 157 PHE A C 1
ATOM 1296 O O . PHE A 1 157 ? 5.564 12.655 -15.422 1.00 96.94 157 PHE A O 1
ATOM 1303 N N . TYR A 1 158 ? 4.146 11.125 -14.629 1.00 97.75 158 TYR A N 1
ATOM 1304 C CA . TYR A 1 158 ? 5.035 9.999 -14.938 1.00 97.75 158 TYR A CA 1
ATOM 1305 C C . TYR A 1 158 ? 5.044 9.623 -16.427 1.00 97.75 158 TYR A C 1
ATOM 1307 O O . TYR A 1 158 ? 6.050 9.103 -16.913 1.00 97.75 158 TYR A O 1
ATOM 1315 N N . GLU A 1 159 ? 3.967 9.893 -17.171 1.00 97.88 159 GLU A N 1
ATOM 1316 C CA . GLU A 1 159 ? 3.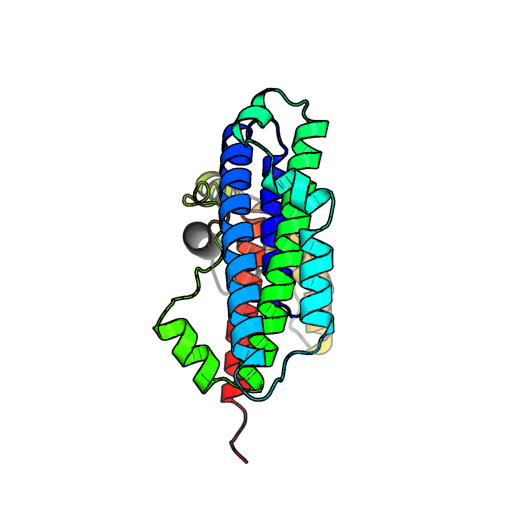951 9.743 -18.634 1.00 97.88 159 GLU A CA 1
ATOM 1317 C C . GLU A 1 159 ? 4.984 10.673 -19.292 1.00 97.88 159 GLU A C 1
ATOM 1319 O O . GLU A 1 159 ? 5.725 10.231 -20.171 1.00 97.88 159 GLU A O 1
ATOM 1324 N N . GLU A 1 160 ? 5.119 11.914 -18.809 1.00 97.88 160 GLU A N 1
ATOM 1325 C CA . GLU A 1 160 ? 6.154 12.847 -19.281 1.00 97.88 160 GLU A CA 1
ATOM 1326 C C . GLU A 1 160 ? 7.573 12.301 -19.048 1.00 97.88 160 GLU A C 1
ATOM 1328 O O . GLU A 1 160 ? 8.443 12.410 -19.920 1.00 97.88 160 GLU A O 1
ATOM 1333 N N . HIS A 1 161 ? 7.816 11.656 -17.902 1.00 97.69 161 HIS A N 1
ATOM 1334 C CA . HIS A 1 161 ? 9.105 11.021 -17.631 1.00 97.69 161 HIS A CA 1
ATOM 1335 C C . HIS A 1 161 ? 9.381 9.840 -18.568 1.00 97.69 161 HIS A C 1
ATOM 1337 O O . HIS A 1 161 ? 10.507 9.705 -19.054 1.00 97.69 161 HIS A O 1
ATOM 1343 N N . VAL A 1 162 ? 8.375 9.011 -18.870 1.00 98.12 162 VAL A N 1
ATOM 1344 C CA . VAL A 1 162 ? 8.511 7.927 -19.858 1.00 98.12 162 VAL A CA 1
ATOM 1345 C C . VAL A 1 162 ? 8.889 8.501 -21.224 1.00 98.12 162 VAL A C 1
ATOM 1347 O O . VAL A 1 162 ? 9.831 8.016 -21.849 1.00 98.12 162 VAL A O 1
ATOM 1350 N N . ASP A 1 163 ? 8.220 9.561 -21.675 1.00 98.12 163 ASP A N 1
ATOM 1351 C CA . ASP A 1 163 ? 8.513 10.180 -22.971 1.00 98.12 163 ASP A CA 1
ATOM 1352 C C . ASP A 1 163 ? 9.917 10.794 -23.035 1.00 98.12 163 ASP A C 1
ATOM 1354 O O . ASP A 1 163 ? 10.572 10.739 -24.084 1.00 98.12 163 ASP A O 1
ATOM 1358 N N . SER A 1 164 ? 10.425 11.308 -21.912 1.00 97.25 164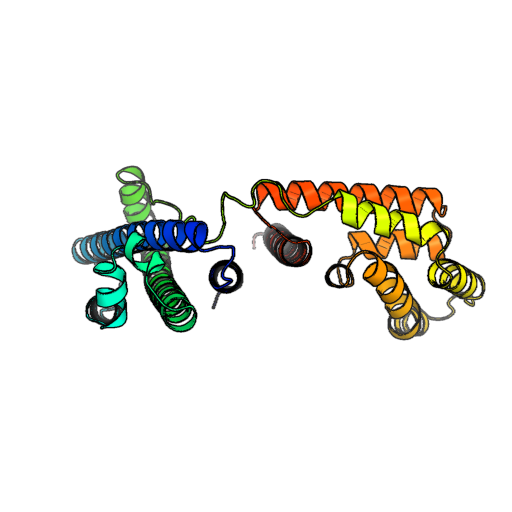 SER A N 1
ATOM 1359 C CA . SER A 1 164 ? 11.782 11.858 -21.825 1.00 97.25 164 SER A CA 1
ATOM 1360 C C . SER A 1 164 ? 12.877 10.833 -22.169 1.00 97.25 164 SER A C 1
ATOM 1362 O O . SER A 1 164 ? 13.918 11.205 -22.721 1.00 97.25 164 SER A O 1
ATOM 1364 N N . LEU A 1 165 ? 12.617 9.533 -21.960 1.00 97.94 165 LEU A N 1
ATOM 1365 C CA . LEU A 1 165 ? 13.566 8.451 -22.246 1.00 97.94 165 LEU A CA 1
ATOM 1366 C C . LEU A 1 165 ? 13.960 8.364 -23.723 1.00 97.94 165 LEU A C 1
ATOM 1368 O O . LEU A 1 165 ? 15.054 7.895 -24.038 1.00 97.94 165 LEU A O 1
ATOM 1372 N N . ARG A 1 166 ? 13.107 8.842 -24.638 1.00 97.12 166 ARG A N 1
ATOM 1373 C CA . ARG A 1 166 ? 13.355 8.812 -26.091 1.00 97.12 166 ARG A CA 1
ATOM 1374 C C . ARG A 1 166 ? 14.674 9.469 -26.487 1.00 97.12 166 ARG A C 1
ATOM 1376 O O . ARG A 1 166 ? 15.306 9.041 -27.449 1.00 97.12 166 ARG A O 1
ATOM 1383 N N . ASN A 1 167 ? 15.070 10.503 -25.750 1.00 93.62 167 ASN A N 1
ATOM 1384 C CA . ASN A 1 167 ? 16.267 11.292 -26.023 1.00 93.62 167 ASN A CA 1
ATOM 1385 C C . ASN A 1 167 ? 17.319 11.166 -24.911 1.00 93.62 167 ASN A C 1
ATOM 1387 O O . ASN A 1 167 ? 18.312 11.895 -24.927 1.00 93.62 167 ASN A O 1
ATOM 1391 N N . ASP A 1 168 ? 17.119 10.271 -23.938 1.00 97.50 168 ASP A N 1
ATOM 1392 C CA . ASP A 1 168 ? 18.031 10.155 -22.805 1.00 97.50 168 ASP A CA 1
ATOM 1393 C C . ASP A 1 168 ? 19.328 9.438 -23.210 1.00 97.50 168 ASP A C 1
ATOM 1395 O O . ASP A 1 168 ? 19.341 8.348 -23.795 1.00 97.50 168 ASP A O 1
ATOM 1399 N N . ILE A 1 169 ? 20.462 10.053 -22.867 1.00 96.75 169 ILE A N 1
ATOM 1400 C CA . ILE A 1 169 ? 21.792 9.545 -23.209 1.00 96.75 169 ILE A CA 1
ATOM 1401 C C . ILE A 1 169 ? 22.072 8.162 -22.607 1.00 96.75 169 ILE A C 1
ATOM 1403 O O . ILE A 1 169 ? 22.841 7.390 -23.188 1.00 96.75 169 ILE A O 1
ATOM 1407 N N . ARG A 1 170 ? 21.453 7.814 -21.473 1.00 97.44 170 ARG A N 1
ATOM 1408 C CA . ARG A 1 170 ? 21.615 6.508 -20.818 1.00 97.44 170 ARG A CA 1
ATOM 1409 C C . ARG A 1 170 ? 20.946 5.401 -21.614 1.00 97.44 170 ARG A C 1
ATOM 1411 O O . ARG A 1 170 ? 21.552 4.346 -21.763 1.00 97.44 170 ARG A O 1
ATOM 1418 N N . VAL A 1 171 ? 19.784 5.663 -22.216 1.00 97.56 171 VAL A N 1
ATOM 1419 C CA . VAL A 1 171 ? 19.092 4.717 -23.111 1.00 97.56 171 VAL A CA 1
ATOM 1420 C C . VAL A 1 171 ? 19.942 4.437 -24.352 1.00 97.56 171 VAL A C 1
ATOM 1422 O O . VAL A 1 171 ? 20.154 3.282 -24.725 1.00 97.56 171 VAL A O 1
ATOM 1425 N N . ILE A 1 172 ? 20.516 5.486 -24.951 1.00 95.06 172 ILE A N 1
A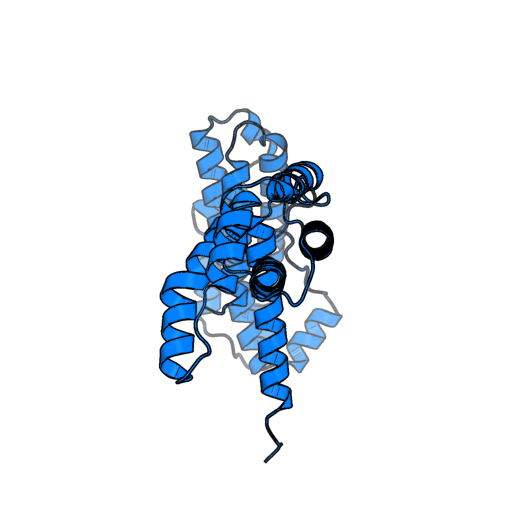TOM 1426 C CA . ILE A 1 172 ? 21.423 5.363 -26.106 1.00 95.06 172 ILE A CA 1
ATOM 1427 C C . ILE A 1 172 ? 22.695 4.590 -25.727 1.00 95.06 172 ILE A C 1
ATOM 1429 O O . ILE A 1 172 ? 23.157 3.724 -26.472 1.00 95.06 172 ILE A O 1
ATOM 1433 N N . SER A 1 173 ? 23.278 4.903 -24.570 1.00 96.38 173 SER A N 1
ATOM 1434 C CA . SER A 1 173 ? 24.506 4.262 -24.088 1.00 96.38 173 SER A CA 1
ATOM 1435 C C . SER A 1 173 ? 24.282 2.790 -23.753 1.00 96.38 173 SER A C 1
ATOM 1437 O O . SER A 1 173 ? 25.124 1.956 -24.078 1.00 96.38 173 SER A O 1
ATOM 1439 N N . PHE A 1 174 ? 23.134 2.460 -23.160 1.00 97.19 174 PHE A N 1
ATOM 1440 C CA . PHE A 1 174 ? 22.735 1.088 -22.876 1.00 97.19 174 PHE A CA 1
ATOM 1441 C C . PHE A 1 174 ? 22.552 0.273 -24.158 1.00 97.19 174 PHE A C 1
ATOM 1443 O O . PHE A 1 174 ? 23.080 -0.831 -24.253 1.00 97.19 174 PHE A O 1
ATOM 1450 N N . LYS A 1 175 ? 21.913 0.841 -25.190 1.00 96.19 175 LYS A N 1
ATOM 1451 C CA . LYS A 1 175 ? 21.776 0.154 -26.480 1.00 96.19 175 LYS A CA 1
ATOM 1452 C C . LYS A 1 175 ? 23.134 -0.225 -27.075 1.00 96.19 175 LYS A C 1
ATOM 1454 O O . LYS A 1 175 ? 23.358 -1.381 -27.420 1.00 96.19 175 LYS A O 1
ATOM 1459 N N . LYS A 1 176 ? 24.070 0.729 -27.107 1.00 95.19 176 LYS A N 1
ATOM 1460 C CA . LYS A 1 176 ? 25.442 0.488 -27.580 1.00 95.19 176 LYS A CA 1
ATOM 1461 C C . LYS A 1 176 ? 26.178 -0.545 -26.732 1.00 95.19 176 LYS A C 1
ATOM 1463 O O . LYS A 1 176 ? 26.971 -1.312 -27.268 1.00 95.19 176 LYS A O 1
ATOM 1468 N N . LEU A 1 177 ? 25.964 -0.556 -25.417 1.00 94.62 177 LEU A N 1
ATOM 1469 C CA . LEU A 1 177 ? 26.553 -1.558 -24.531 1.00 94.62 177 LEU A CA 1
ATOM 1470 C C . LEU A 1 177 ? 26.095 -2.968 -24.928 1.00 94.62 177 LEU A C 1
ATOM 1472 O O . LEU A 1 177 ? 26.936 -3.849 -25.076 1.00 94.62 177 LEU A O 1
ATOM 1476 N N . CYS A 1 178 ? 24.793 -3.162 -25.147 1.00 92.88 178 CYS A N 1
ATOM 1477 C CA . CYS A 1 178 ? 24.232 -4.447 -25.563 1.00 92.88 178 CYS A CA 1
ATOM 1478 C C . CYS A 1 178 ? 24.701 -4.876 -26.961 1.00 92.88 178 CYS A C 1
ATOM 1480 O O . CYS A 1 178 ? 25.047 -6.035 -27.154 1.00 92.88 178 CYS A O 1
ATOM 1482 N N . GLU A 1 179 ? 24.775 -3.955 -27.925 1.00 92.25 179 GLU A N 1
ATOM 1483 C CA . GLU A 1 179 ? 25.267 -4.246 -29.283 1.00 92.25 179 GLU A CA 1
ATOM 1484 C C . GLU A 1 179 ? 26.736 -4.695 -29.311 1.00 92.25 179 GLU A C 1
ATOM 1486 O O . GLU A 1 179 ? 27.142 -5.446 -30.195 1.00 92.25 179 GLU A O 1
ATOM 1491 N N . ASN A 1 180 ? 27.534 -4.244 -28.339 1.00 90.50 180 ASN A N 1
ATOM 1492 C CA . ASN A 1 180 ? 28.938 -4.624 -28.192 1.00 90.50 180 ASN A CA 1
ATOM 1493 C C . ASN A 1 180 ? 29.141 -5.842 -27.275 1.00 90.50 180 ASN A C 1
ATOM 1495 O O . ASN A 1 180 ? 30.288 -6.204 -26.992 1.00 90.50 180 ASN A O 1
ATOM 1499 N N . GLU A 1 181 ? 28.066 -6.467 -26.786 1.00 87.00 181 GLU A N 1
ATOM 1500 C CA . GLU A 1 181 ? 28.180 -7.621 -25.903 1.00 87.00 181 GLU A CA 1
ATOM 1501 C C . GLU A 1 181 ? 28.694 -8.842 -26.683 1.00 87.00 181 GLU A C 1
ATOM 1503 O O . GLU A 1 181 ? 28.098 -9.241 -27.687 1.00 87.00 181 GLU A O 1
ATOM 1508 N N . PRO A 1 182 ? 29.810 -9.467 -26.261 1.00 83.00 182 PRO A N 1
ATOM 1509 C CA . PRO A 1 182 ? 30.293 -10.674 -26.911 1.00 83.00 182 PRO A CA 1
ATOM 1510 C C . PRO A 1 182 ? 29.293 -11.818 -26.742 1.00 83.00 182 PRO A C 1
ATOM 1512 O O . PRO A 1 182 ? 28.677 -11.972 -25.689 1.00 83.00 182 PRO A O 1
ATOM 1515 N N . ALA A 1 183 ? 29.209 -12.682 -27.757 1.00 81.56 183 ALA A N 1
ATOM 1516 C CA . ALA A 1 183 ? 28.381 -13.880 -27.692 1.00 81.56 183 ALA A CA 1
ATOM 1517 C C . ALA A 1 183 ? 28.698 -14.694 -26.417 1.00 81.56 183 ALA A C 1
ATOM 1519 O O . ALA A 1 183 ? 29.880 -14.972 -26.153 1.00 81.56 183 ALA A O 1
ATOM 1520 N N . PRO A 1 184 ? 27.677 -15.076 -25.628 1.00 79.19 184 PRO A N 1
ATOM 1521 C CA . PRO A 1 184 ? 27.889 -15.765 -24.367 1.00 79.19 184 PRO A CA 1
ATOM 1522 C C . PRO A 1 184 ? 28.546 -17.122 -24.628 1.00 79.19 184 PRO A C 1
ATOM 1524 O O . PRO A 1 184 ? 28.036 -17.951 -25.379 1.00 79.19 184 PRO A O 1
ATOM 1527 N N . LYS A 1 185 ? 29.714 -17.335 -24.017 1.00 82.75 185 LYS A N 1
ATOM 1528 C CA . LYS A 1 185 ? 30.459 -18.606 -24.090 1.00 82.75 185 LYS A CA 1
ATOM 1529 C C . LYS A 1 185 ? 30.137 -19.543 -22.930 1.00 82.75 185 LYS A C 1
ATOM 1531 O O . LYS A 1 185 ? 30.393 -20.737 -23.023 1.00 82.75 185 LYS A O 1
ATOM 1536 N N . ASP A 1 186 ? 29.612 -18.980 -21.850 1.00 89.00 186 ASP A N 1
ATOM 1537 C CA . ASP A 1 186 ? 29.261 -19.661 -20.615 1.00 89.00 186 ASP A CA 1
ATOM 1538 C C . ASP A 1 186 ? 28.069 -18.943 -19.973 1.00 89.00 186 ASP A C 1
ATOM 1540 O O . ASP A 1 186 ? 27.995 -17.709 -19.978 1.00 89.00 186 ASP A O 1
ATOM 1544 N N . LEU A 1 187 ? 27.133 -19.728 -19.445 1.00 88.25 187 LEU A N 1
ATOM 1545 C CA . LEU A 1 187 ? 25.903 -19.221 -18.849 1.00 88.25 187 LEU A CA 1
ATOM 1546 C C . LEU A 1 187 ? 26.179 -18.505 -17.525 1.00 88.25 187 LEU A C 1
ATOM 1548 O O . LEU A 1 187 ? 25.555 -17.482 -17.256 1.00 88.25 187 LEU A O 1
ATOM 1552 N N . GLU A 1 188 ? 27.108 -19.010 -16.712 1.00 90.19 188 GLU A N 1
ATOM 1553 C CA . GLU A 1 188 ? 27.419 -18.406 -15.412 1.00 90.19 188 GLU A CA 1
ATOM 1554 C C . GLU A 1 188 ? 28.141 -17.066 -15.581 1.00 90.19 188 GLU A C 1
ATOM 1556 O O . GLU A 1 188 ? 27.757 -16.077 -14.956 1.00 90.19 188 GLU A O 1
ATOM 1561 N N . LEU A 1 189 ? 29.097 -16.978 -16.512 1.00 86.06 189 LEU A N 1
ATOM 1562 C CA . LEU A 1 189 ? 29.704 -15.698 -16.888 1.00 86.06 189 LEU A CA 1
ATOM 1563 C C . LEU A 1 189 ? 28.673 -14.699 -17.430 1.00 86.06 189 LEU A C 1
ATOM 1565 O O . LEU A 1 189 ? 28.748 -13.512 -17.111 1.00 86.06 189 LEU A O 1
ATOM 1569 N N . PHE A 1 190 ? 27.701 -15.150 -18.227 1.00 87.62 190 PHE A N 1
ATOM 1570 C CA . PHE A 1 190 ? 26.633 -14.270 -18.705 1.00 87.62 190 PHE A CA 1
ATOM 1571 C C . PHE A 1 190 ? 25.747 -13.770 -17.559 1.00 87.62 190 PHE A C 1
ATOM 1573 O O . PHE A 1 190 ? 25.521 -12.566 -17.466 1.00 87.62 190 PHE A O 1
ATOM 1580 N N . LYS A 1 191 ? 25.304 -14.653 -16.652 1.00 89.88 191 LYS A N 1
ATOM 1581 C CA . LYS A 1 191 ? 24.522 -14.270 -15.462 1.00 89.88 191 LYS A CA 1
ATOM 1582 C C . LYS A 1 191 ? 25.261 -13.245 -14.611 1.00 89.88 191 LYS A C 1
ATOM 1584 O O . LYS A 1 191 ? 24.699 -12.205 -14.285 1.00 89.88 191 LYS A O 1
ATOM 1589 N N . GLN A 1 192 ? 26.543 -13.486 -14.336 1.00 90.94 192 GLN A N 1
ATOM 1590 C CA . GLN A 1 192 ? 27.361 -12.558 -13.564 1.00 90.94 192 GLN A CA 1
ATOM 1591 C C . GLN A 1 192 ? 27.422 -11.178 -14.230 1.00 90.94 192 GLN A C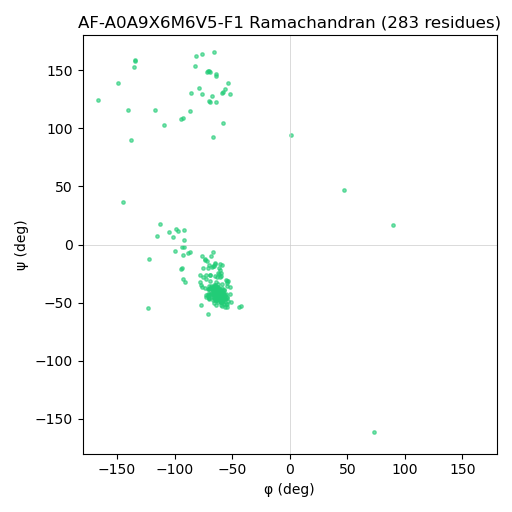 1
ATOM 1593 O O . GLN A 1 192 ? 27.292 -10.154 -13.560 1.00 90.94 192 GLN A O 1
ATOM 1598 N N . ARG A 1 193 ? 27.600 -11.118 -15.555 1.00 89.56 193 ARG A N 1
ATOM 1599 C CA . ARG A 1 193 ? 27.614 -9.846 -16.296 1.00 89.56 193 ARG A CA 1
ATOM 1600 C C . ARG A 1 193 ? 26.245 -9.183 -16.350 1.00 89.56 193 ARG A C 1
ATOM 1602 O O . ARG A 1 193 ? 26.170 -7.960 -16.247 1.00 89.56 193 ARG A O 1
ATOM 1609 N N . TYR A 1 194 ? 25.179 -9.964 -16.486 1.00 91.94 194 TYR A N 1
ATOM 1610 C CA . TYR A 1 194 ? 23.814 -9.466 -16.395 1.00 91.94 194 TYR A CA 1
ATOM 1611 C C . TYR A 1 194 ? 23.591 -8.750 -15.062 1.00 91.94 194 TYR A C 1
ATOM 1613 O O . TYR A 1 194 ? 23.255 -7.570 -15.059 1.00 91.94 194 TYR A O 1
ATOM 1621 N N . GLU A 1 195 ? 23.893 -9.410 -13.946 1.00 93.62 195 GLU A N 1
ATOM 1622 C CA . GLU A 1 195 ? 23.695 -8.869 -12.598 1.00 93.62 195 GLU A CA 1
ATOM 1623 C C . GLU A 1 195 ? 24.604 -7.670 -12.285 1.00 93.62 195 GLU A C 1
ATOM 1625 O O . GLU A 1 195 ? 24.179 -6.731 -11.618 1.00 93.62 195 GLU A O 1
ATOM 1630 N N . THR A 1 196 ? 25.853 -7.673 -12.761 1.00 93.50 196 THR A N 1
ATOM 1631 C CA . THR A 1 196 ? 26.851 -6.654 -12.374 1.00 93.50 196 THR A CA 1
ATOM 1632 C C . THR A 1 196 ? 26.961 -5.469 -13.330 1.00 93.50 196 THR A C 1
ATOM 1634 O O . THR A 1 196 ? 27.454 -4.415 -12.930 1.00 93.50 196 THR A O 1
ATOM 1637 N N . ILE A 1 197 ? 26.531 -5.617 -14.586 1.00 92.75 197 ILE A N 1
ATOM 1638 C CA . ILE A 1 197 ? 26.714 -4.598 -15.630 1.00 92.75 197 ILE A CA 1
ATOM 1639 C C . ILE A 1 197 ? 25.372 -4.177 -16.226 1.00 92.75 197 ILE A C 1
ATOM 1641 O O . ILE A 1 197 ? 25.068 -2.984 -16.255 1.00 92.75 197 ILE A O 1
ATOM 1645 N N . PHE A 1 198 ? 24.577 -5.132 -16.716 1.00 94.00 198 PHE A N 1
ATOM 1646 C CA . PHE A 1 198 ? 23.361 -4.816 -17.468 1.00 94.00 198 PHE A CA 1
ATOM 1647 C C . PHE A 1 198 ? 22.215 -4.373 -16.565 1.00 94.00 198 PHE A C 1
ATOM 1649 O O . PHE A 1 198 ? 21.663 -3.296 -16.781 1.00 94.00 198 PHE A O 1
ATOM 1656 N N . LEU A 1 199 ? 21.888 -5.156 -15.538 1.00 96.00 199 LEU A N 1
ATOM 1657 C CA . LEU A 1 199 ? 20.789 -4.866 -14.624 1.00 96.00 199 LEU A CA 1
ATOM 1658 C C . LEU A 1 199 ? 20.935 -3.484 -13.959 1.00 96.00 199 LEU A C 1
ATOM 1660 O O . LEU A 1 199 ? 19.984 -2.710 -14.046 1.00 96.00 199 LEU A O 1
ATOM 1664 N N . PRO A 1 200 ? 22.110 -3.072 -13.435 1.00 97.38 200 PRO A N 1
ATOM 1665 C CA . PRO A 1 200 ? 22.276 -1.726 -12.888 1.00 97.38 200 PRO A CA 1
ATOM 1666 C C . PRO A 1 200 ? 21.999 -0.609 -13.901 1.00 97.38 200 PRO A C 1
ATOM 1668 O O . PRO A 1 200 ? 21.480 0.442 -13.535 1.00 97.38 200 PRO A O 1
ATOM 1671 N N . LYS A 1 201 ? 22.316 -0.819 -15.187 1.00 97.69 201 LYS A N 1
ATOM 1672 C CA . LYS A 1 201 ? 22.049 0.163 -16.252 1.00 97.69 201 LYS A CA 1
ATOM 1673 C C . LYS A 1 201 ? 20.570 0.242 -16.608 1.00 97.69 201 LYS A C 1
ATOM 1675 O O . LYS A 1 201 ? 20.061 1.333 -16.848 1.00 97.69 201 LYS A O 1
ATOM 1680 N N . VAL A 1 202 ? 19.883 -0.895 -16.606 1.00 98.00 202 VAL A N 1
ATOM 1681 C CA . VAL A 1 202 ? 18.428 -0.957 -16.777 1.00 98.00 202 VAL A CA 1
ATOM 1682 C C . VAL A 1 202 ? 17.733 -0.246 -15.617 1.00 98.00 202 VAL A C 1
ATOM 1684 O O . VAL A 1 202 ? 16.882 0.610 -15.846 1.00 98.00 202 VAL A O 1
ATOM 1687 N N . GLN A 1 203 ? 18.142 -0.539 -14.382 1.00 98.25 203 GLN A N 1
ATOM 1688 C CA . GLN A 1 203 ? 17.618 0.106 -13.179 1.00 98.25 203 GLN A CA 1
ATOM 1689 C C . GLN A 1 203 ? 17.869 1.617 -13.191 1.00 98.25 203 GLN A C 1
ATOM 1691 O O . GLN A 1 203 ? 16.970 2.383 -12.862 1.00 98.25 203 GLN A O 1
ATOM 1696 N N . GLU A 1 204 ? 19.046 2.066 -13.643 1.00 98.00 204 GLU A N 1
ATOM 1697 C CA . GLU A 1 204 ? 19.358 3.491 -13.811 1.00 98.00 204 GLU A CA 1
ATOM 1698 C C . GLU A 1 204 ? 18.394 4.189 -14.784 1.00 98.00 204 GLU A C 1
ATOM 1700 O O . GLU A 1 204 ? 17.992 5.320 -14.526 1.00 98.00 204 GLU A O 1
ATOM 1705 N N . ILE A 1 205 ? 18.007 3.526 -15.881 1.00 98.44 205 ILE A N 1
ATOM 1706 C CA . ILE A 1 205 ? 17.037 4.048 -16.857 1.00 98.44 205 ILE A CA 1
ATOM 1707 C C . ILE A 1 205 ? 15.624 4.077 -16.264 1.00 98.44 205 ILE A C 1
ATOM 1709 O O . ILE A 1 205 ? 14.925 5.081 -16.389 1.00 98.44 205 ILE A O 1
ATOM 1713 N N . VAL A 1 206 ? 15.193 2.999 -15.606 1.00 98.19 206 VAL A N 1
ATOM 1714 C CA . VAL A 1 206 ? 13.851 2.918 -15.005 1.00 98.19 206 VAL A CA 1
ATOM 1715 C C . VAL A 1 206 ? 13.686 3.911 -13.852 1.00 98.19 206 VAL A C 1
ATOM 1717 O O . VAL A 1 206 ? 12.628 4.527 -13.726 1.00 98.19 206 VAL A O 1
ATOM 1720 N N . ALA A 1 207 ? 14.745 4.164 -13.079 1.00 97.75 207 ALA A N 1
ATOM 1721 C CA . ALA A 1 207 ? 14.746 5.154 -12.002 1.00 97.75 207 ALA A CA 1
ATOM 1722 C C . ALA A 1 207 ? 14.459 6.593 -12.474 1.00 97.75 207 ALA A C 1
ATOM 1724 O O . ALA A 1 207 ? 14.128 7.443 -11.651 1.00 97.75 207 ALA A O 1
ATOM 1725 N N . LEU A 1 208 ? 14.579 6.878 -13.777 1.00 97.56 208 LEU A N 1
ATOM 1726 C CA . LEU A 1 208 ? 14.235 8.181 -14.366 1.00 97.56 208 LEU A CA 1
ATOM 1727 C C . LEU A 1 208 ? 12.739 8.394 -14.493 1.00 97.56 208 LEU A C 1
ATOM 1729 O O . LEU A 1 208 ? 12.289 9.534 -14.467 1.00 97.56 208 LEU A O 1
ATOM 1733 N N . ILE A 1 209 ? 11.989 7.303 -14.637 1.00 97.25 209 ILE A N 1
ATOM 1734 C CA . ILE A 1 209 ? 10.535 7.344 -14.562 1.00 97.25 209 ILE A CA 1
ATOM 1735 C C . ILE A 1 209 ? 10.163 7.605 -13.108 1.00 97.25 209 ILE A C 1
ATOM 1737 O O . ILE A 1 209 ? 9.532 8.612 -12.794 1.00 97.25 209 ILE A O 1
ATOM 1741 N N . GLU A 1 210 ? 10.583 6.694 -12.232 1.00 97.06 210 GLU A N 1
ATOM 1742 C CA . GLU A 1 210 ? 10.313 6.738 -10.802 1.00 97.06 210 GLU A CA 1
ATOM 1743 C C . GLU A 1 210 ? 11.226 5.726 -10.077 1.00 97.06 210 GLU A C 1
ATOM 1745 O O . GLU A 1 210 ? 11.200 4.537 -10.413 1.00 97.06 210 GLU A O 1
ATOM 1750 N N . PRO A 1 211 ? 12.022 6.150 -9.074 1.00 97.12 211 PRO A N 1
ATOM 1751 C CA . PRO A 1 211 ? 12.959 5.274 -8.367 1.00 97.12 211 PRO A CA 1
ATOM 1752 C C . PRO A 1 211 ? 12.340 4.024 -7.739 1.00 97.12 211 PRO A C 1
ATOM 1754 O O . PRO A 1 211 ? 13.006 2.997 -7.660 1.00 97.12 211 PRO A O 1
ATOM 1757 N N . SER A 1 212 ? 11.079 4.066 -7.307 1.00 95.88 212 SER A N 1
ATOM 1758 C CA . SER A 1 212 ? 10.422 2.883 -6.732 1.00 95.88 212 SER A CA 1
ATOM 1759 C C . SER A 1 212 ? 10.148 1.751 -7.738 1.00 95.88 212 SER A C 1
ATOM 1761 O O . SER A 1 212 ? 9.818 0.645 -7.321 1.00 95.88 212 SER A O 1
ATOM 1763 N N . LEU A 1 213 ? 10.326 1.975 -9.047 1.00 96.75 213 LEU A N 1
ATOM 1764 C CA . LEU A 1 213 ? 10.082 0.975 -10.096 1.00 96.75 213 LEU A CA 1
ATOM 1765 C C . LEU A 1 213 ? 11.278 0.046 -10.387 1.00 96.75 213 LEU A C 1
ATOM 1767 O O . LEU A 1 213 ? 11.135 -0.893 -11.168 1.00 96.75 213 LEU A O 1
ATOM 1771 N N . ILE A 1 214 ? 12.452 0.288 -9.792 1.00 95.94 214 ILE A N 1
ATOM 1772 C CA . ILE A 1 214 ? 13.717 -0.380 -10.168 1.00 95.94 214 ILE A CA 1
ATOM 1773 C C . ILE A 1 214 ? 13.766 -1.892 -9.908 1.00 95.94 214 ILE A C 1
ATOM 1775 O O . ILE A 1 214 ? 14.621 -2.570 -10.469 1.00 95.94 214 ILE A O 1
ATOM 1779 N N . ASP A 1 215 ? 12.863 -2.418 -9.085 1.00 92.50 215 ASP A N 1
ATOM 1780 C CA . ASP A 1 215 ? 12.774 -3.850 -8.770 1.00 92.50 215 ASP A CA 1
ATOM 1781 C C . ASP A 1 215 ? 11.491 -4.479 -9.336 1.00 92.50 215 ASP A C 1
ATOM 1783 O O . ASP A 1 215 ? 11.055 -5.543 -8.900 1.00 92.50 215 ASP A O 1
ATOM 1787 N N . VAL A 1 216 ? 10.847 -3.804 -10.294 1.00 95.12 216 VAL A N 1
ATOM 1788 C CA . VAL A 1 216 ? 9.588 -4.250 -10.887 1.00 95.12 216 VAL A CA 1
ATOM 1789 C C . VAL A 1 216 ? 9.830 -4.716 -12.319 1.00 95.12 216 VAL A C 1
ATOM 1791 O O . VAL A 1 216 ? 9.924 -3.909 -13.246 1.00 95.12 216 VAL A O 1
ATOM 1794 N N . ASP A 1 217 ? 9.861 -6.035 -12.516 1.00 94.75 217 ASP A N 1
ATOM 1795 C CA . ASP A 1 217 ? 10.194 -6.677 -13.797 1.00 94.75 217 ASP A CA 1
ATOM 1796 C C . ASP A 1 217 ? 9.379 -6.147 -14.982 1.00 94.75 217 ASP A C 1
ATOM 1798 O O . ASP A 1 217 ? 9.915 -5.985 -16.078 1.00 94.75 217 ASP A O 1
ATOM 1802 N N . VAL A 1 218 ? 8.096 -5.812 -14.790 1.00 95.69 218 VAL A N 1
ATOM 1803 C CA . VAL A 1 218 ? 7.277 -5.270 -15.887 1.00 95.69 218 VAL A CA 1
ATOM 1804 C C . VAL A 1 218 ? 7.813 -3.934 -16.419 1.00 95.69 218 VAL A C 1
ATOM 1806 O O . VAL A 1 218 ? 7.585 -3.622 -17.582 1.00 95.69 218 VAL A O 1
ATOM 1809 N N . PHE A 1 219 ? 8.568 -3.164 -15.632 1.00 97.75 219 PHE A N 1
ATOM 1810 C CA . PHE A 1 219 ? 9.238 -1.940 -16.088 1.00 97.75 219 PHE A CA 1
ATOM 1811 C C . PHE A 1 219 ? 10.675 -2.185 -16.565 1.00 97.75 219 PHE A C 1
ATOM 1813 O O . PHE A 1 219 ? 11.128 -1.496 -17.479 1.00 97.75 219 PHE A O 1
ATOM 1820 N N . LEU A 1 220 ? 11.373 -3.185 -16.018 1.00 98.00 220 LEU A N 1
ATOM 1821 C CA . LEU A 1 220 ? 12.727 -3.552 -16.451 1.00 98.00 220 LEU A CA 1
ATOM 1822 C C . LEU A 1 220 ? 12.728 -4.243 -17.824 1.00 98.00 220 LEU A C 1
ATOM 1824 O O . LEU A 1 220 ? 13.539 -3.911 -18.691 1.00 98.00 220 LEU A O 1
ATOM 1828 N N . ASN A 1 221 ? 11.796 -5.173 -18.045 1.00 97.75 221 ASN A N 1
ATOM 1829 C CA . ASN A 1 221 ? 11.760 -6.032 -19.230 1.00 97.75 221 ASN A CA 1
ATOM 1830 C C . ASN A 1 221 ? 11.685 -5.258 -20.555 1.00 97.75 221 ASN A C 1
ATOM 1832 O O . ASN A 1 221 ? 12.481 -5.571 -21.437 1.00 97.75 221 ASN A O 1
ATOM 1836 N N . PRO A 1 222 ? 10.838 -4.220 -20.725 1.00 98.44 222 PRO A N 1
ATOM 1837 C CA . PRO A 1 222 ? 10.834 -3.433 -21.958 1.00 98.44 222 PRO A CA 1
ATOM 1838 C C . PRO A 1 222 ? 12.198 -2.810 -22.278 1.00 98.44 222 PRO A C 1
ATOM 1840 O O . PRO A 1 222 ? 12.617 -2.788 -23.434 1.00 98.44 222 PRO A O 1
ATOM 1843 N N . VAL A 1 223 ? 12.913 -2.319 -21.260 1.00 98.25 223 VAL A N 1
ATOM 1844 C CA . VAL A 1 223 ? 14.242 -1.721 -21.441 1.00 98.25 223 VAL A CA 1
ATOM 1845 C C . VAL A 1 223 ? 15.256 -2.795 -21.835 1.00 98.25 223 VAL A C 1
ATOM 1847 O O . VAL A 1 223 ? 16.034 -2.579 -22.762 1.00 98.25 223 VAL A O 1
ATOM 1850 N N . ILE A 1 224 ? 15.214 -3.968 -21.194 1.00 97.19 224 ILE A N 1
ATOM 1851 C CA . ILE A 1 224 ? 16.065 -5.120 -21.536 1.00 97.19 224 ILE A CA 1
ATOM 1852 C C . ILE A 1 224 ? 15.828 -5.564 -22.984 1.00 97.19 224 ILE A C 1
ATOM 1854 O O . ILE A 1 224 ? 16.790 -5.647 -23.747 1.00 97.19 224 ILE A O 1
ATOM 1858 N N . GLU A 1 225 ? 14.569 -5.791 -23.371 1.00 97.38 225 GLU A N 1
ATOM 1859 C CA . GLU A 1 225 ? 14.153 -6.189 -24.726 1.00 97.38 225 GLU A CA 1
ATOM 1860 C C . GLU A 1 225 ? 14.658 -5.193 -25.783 1.00 97.38 225 GLU A C 1
ATOM 1862 O O . GLU A 1 225 ? 15.178 -5.585 -26.830 1.00 97.38 225 GLU A O 1
ATOM 1867 N N . TYR A 1 226 ? 14.569 -3.890 -25.497 1.00 98.06 226 TYR A N 1
ATOM 1868 C CA . TYR A 1 226 ? 15.121 -2.856 -26.371 1.00 98.06 226 TYR A CA 1
ATOM 1869 C C . TYR A 1 226 ? 16.648 -2.952 -26.485 1.00 98.06 226 TYR A C 1
ATOM 1871 O O . TYR A 1 226 ? 17.198 -2.886 -27.591 1.00 98.06 226 TYR A O 1
ATOM 1879 N N . GLY A 1 227 ? 17.340 -3.141 -25.357 1.00 94.88 227 GLY A N 1
ATOM 1880 C CA . GLY A 1 227 ? 18.791 -3.325 -25.313 1.00 94.88 227 GLY A CA 1
ATOM 1881 C C . GLY A 1 227 ? 19.246 -4.466 -26.217 1.00 94.88 227 GLY A C 1
ATOM 1882 O O . GLY A 1 227 ? 20.048 -4.246 -27.130 1.00 94.88 227 GLY A O 1
ATOM 1883 N N . VAL A 1 228 ? 18.660 -5.654 -26.039 1.00 91.88 228 VAL A N 1
ATOM 1884 C CA . VAL A 1 228 ? 18.996 -6.859 -26.821 1.00 91.88 228 VAL A CA 1
ATOM 1885 C C . VAL A 1 228 ? 18.497 -6.814 -28.269 1.00 91.88 228 VAL A C 1
ATOM 1887 O O . VAL A 1 228 ? 18.994 -7.558 -29.107 1.00 91.88 228 VAL A O 1
ATOM 1890 N N . GLY A 1 229 ? 17.600 -5.880 -28.601 1.00 92.44 229 GLY A N 1
ATOM 1891 C CA . GLY A 1 229 ? 17.119 -5.658 -29.967 1.00 92.44 229 GLY A CA 1
ATOM 1892 C C . GLY A 1 229 ? 15.888 -6.471 -30.354 1.00 92.44 229 GLY A C 1
ATOM 1893 O O . GLY A 1 229 ? 15.584 -6.546 -31.542 1.00 92.44 229 GLY A O 1
ATOM 1894 N N . ASP A 1 230 ? 15.172 -7.025 -29.376 1.00 96.00 230 ASP A N 1
ATOM 1895 C CA . ASP A 1 230 ? 13.905 -7.731 -29.593 1.00 96.00 230 ASP A CA 1
ATOM 1896 C C . ASP A 1 230 ? 12.763 -6.765 -29.937 1.00 96.00 230 ASP A C 1
ATOM 1898 O O . ASP A 1 230 ? 11.804 -7.148 -30.607 1.00 96.00 230 ASP A O 1
ATOM 1902 N N . ILE A 1 231 ? 12.870 -5.508 -29.488 1.00 98.00 231 ILE A N 1
ATOM 1903 C CA . ILE A 1 231 ? 11.914 -4.438 -29.782 1.00 98.00 231 ILE A CA 1
ATOM 1904 C C . ILE A 1 231 ? 12.620 -3.135 -30.172 1.00 98.00 231 ILE A C 1
ATOM 1906 O O . ILE A 1 231 ? 13.779 -2.880 -29.832 1.00 98.00 231 ILE A O 1
ATOM 1910 N N . THR A 1 232 ? 11.886 -2.275 -30.867 1.00 98.12 232 THR A N 1
ATOM 1911 C CA . THR A 1 232 ? 12.285 -0.900 -31.181 1.00 98.12 232 THR A CA 1
ATOM 1912 C C . THR A 1 232 ? 12.151 0.029 -29.969 1.00 98.12 232 THR A C 1
ATOM 1914 O O . THR A 1 232 ? 11.454 -0.268 -28.997 1.00 98.12 232 THR A O 1
ATOM 1917 N N . LEU A 1 233 ? 12.788 1.205 -30.036 1.00 97.94 233 LEU A N 1
ATOM 1918 C CA . LEU A 1 233 ? 12.643 2.241 -29.006 1.00 97.94 233 LEU A CA 1
ATOM 1919 C C . LEU A 1 233 ? 11.177 2.675 -28.841 1.00 97.94 233 LEU A C 1
ATOM 1921 O O . LEU A 1 233 ? 10.709 2.851 -27.722 1.00 97.94 233 LEU A O 1
ATOM 1925 N N . ASP A 1 234 ? 10.438 2.821 -29.942 1.00 98.25 234 ASP A N 1
ATOM 1926 C CA . ASP A 1 234 ? 9.022 3.196 -29.897 1.00 98.25 234 ASP A CA 1
ATOM 1927 C C . ASP A 1 234 ? 8.168 2.150 -29.178 1.00 98.25 234 ASP A C 1
ATOM 1929 O O . ASP A 1 234 ? 7.320 2.504 -28.357 1.00 98.25 234 ASP A O 1
ATOM 1933 N N . GLU A 1 235 ? 8.419 0.867 -29.433 1.00 98.44 235 GLU A N 1
ATOM 1934 C CA . GLU A 1 235 ? 7.733 -0.233 -28.753 1.00 98.44 235 GLU A CA 1
ATOM 1935 C C . GLU A 1 235 ? 8.077 -0.289 -27.261 1.00 98.44 235 GLU A C 1
ATOM 1937 O O . GLU A 1 235 ? 7.185 -0.529 -26.445 1.00 98.44 235 GLU A O 1
ATOM 1942 N N . MET A 1 236 ? 9.331 -0.010 -26.880 1.00 98.56 236 MET A N 1
ATOM 1943 C CA . MET A 1 236 ? 9.728 0.112 -25.472 1.00 98.56 236 MET A CA 1
ATOM 1944 C C . MET A 1 236 ? 8.899 1.187 -24.766 1.00 98.56 236 MET A C 1
ATOM 1946 O O . MET A 1 236 ? 8.291 0.920 -23.730 1.00 98.56 236 MET A O 1
ATOM 1950 N N . ILE A 1 237 ? 8.826 2.384 -25.355 1.00 98.62 237 ILE A N 1
ATOM 1951 C CA . ILE A 1 237 ? 8.063 3.513 -24.812 1.00 98.62 237 ILE A CA 1
ATOM 1952 C C . ILE A 1 237 ? 6.571 3.166 -24.704 1.00 98.62 237 ILE A C 1
ATOM 1954 O O . ILE A 1 237 ? 5.954 3.399 -23.666 1.00 98.62 237 ILE A O 1
ATOM 1958 N N . GLN A 1 238 ? 5.989 2.540 -25.731 1.00 98.50 238 GLN A N 1
ATOM 1959 C CA . GLN A 1 238 ? 4.591 2.097 -25.699 1.00 98.50 238 GLN A CA 1
ATOM 1960 C C . GLN A 1 238 ? 4.322 1.059 -24.599 1.00 98.50 238 GLN A C 1
ATOM 1962 O O . GLN A 1 238 ? 3.299 1.143 -23.913 1.00 98.50 238 GLN A O 1
ATOM 1967 N N . LYS A 1 239 ? 5.224 0.087 -24.402 1.00 98.62 239 LYS A N 1
ATOM 1968 C CA . LYS A 1 239 ? 5.106 -0.905 -23.322 1.00 98.62 239 LYS A CA 1
ATOM 1969 C C . LYS A 1 239 ? 5.186 -0.244 -21.945 1.00 98.62 239 LYS A C 1
ATOM 1971 O O . LYS A 1 239 ? 4.360 -0.555 -21.091 1.00 98.62 239 LYS A O 1
ATOM 1976 N N . LEU A 1 240 ? 6.108 0.699 -21.742 1.00 98.56 240 LEU A N 1
ATOM 1977 C CA . LEU A 1 240 ? 6.235 1.441 -20.482 1.00 98.56 240 LEU A CA 1
ATOM 1978 C C . LEU A 1 240 ? 4.973 2.261 -20.168 1.00 98.56 240 LEU A C 1
ATOM 1980 O O . LEU A 1 240 ? 4.445 2.152 -19.063 1.00 98.56 240 LEU A O 1
ATOM 1984 N N . HIS A 1 241 ? 4.416 2.981 -21.148 1.00 98.56 241 HIS A N 1
ATOM 1985 C CA . HIS A 1 241 ? 3.137 3.700 -21.005 1.00 98.56 241 HIS A CA 1
ATOM 1986 C C . HIS A 1 241 ? 1.968 2.776 -20.654 1.00 98.56 241 HIS A C 1
ATOM 1988 O O . HIS A 1 241 ? 1.130 3.088 -19.799 1.00 98.56 241 HIS A O 1
ATOM 1994 N N . LYS A 1 242 ? 1.909 1.605 -21.295 1.00 98.38 242 LYS A N 1
ATOM 1995 C CA . LYS A 1 242 ? 0.899 0.588 -20.990 1.00 98.38 242 LYS A CA 1
ATOM 1996 C C . LYS A 1 242 ? 1.038 0.084 -19.552 1.00 98.38 242 LYS A C 1
ATOM 1998 O O . LYS A 1 242 ? 0.033 -0.006 -18.850 1.00 98.38 242 LYS A O 1
ATOM 2003 N N . ASN A 1 243 ? 2.257 -0.205 -19.104 1.00 97.31 243 ASN A N 1
ATOM 2004 C CA . ASN A 1 243 ? 2.516 -0.693 -17.749 1.00 97.31 243 ASN A CA 1
ATOM 2005 C C . ASN A 1 243 ? 2.196 0.374 -16.696 1.00 97.31 243 ASN A C 1
ATOM 2007 O O . ASN A 1 243 ? 1.530 0.067 -15.710 1.00 97.31 243 ASN A O 1
ATOM 2011 N N . LEU A 1 244 ? 2.549 1.636 -16.953 1.00 97.81 244 LEU A N 1
ATOM 2012 C CA . LEU A 1 244 ? 2.174 2.768 -16.105 1.00 97.81 244 LEU A CA 1
ATOM 2013 C C . LEU A 1 244 ? 0.649 2.935 -16.013 1.00 97.81 244 LEU A C 1
ATOM 2015 O O . LEU A 1 244 ? 0.115 3.160 -14.931 1.00 97.81 244 LEU A O 1
ATOM 2019 N N . SER A 1 245 ? -0.071 2.763 -17.126 1.00 97.56 245 SER A N 1
ATOM 2020 C CA . SER A 1 245 ? -1.540 2.807 -17.142 1.00 97.56 245 SER A CA 1
ATOM 2021 C C . SER A 1 245 ? -2.167 1.689 -16.306 1.00 97.56 245 SER A C 1
ATOM 2023 O O . SER A 1 245 ? -3.114 1.936 -15.565 1.00 97.56 245 SER A O 1
ATOM 2025 N N . LEU A 1 246 ? -1.625 0.470 -16.382 1.00 96.75 246 LEU A N 1
ATOM 2026 C CA . LEU A 1 246 ? -2.078 -0.649 -15.550 1.00 96.75 246 LEU A CA 1
ATOM 2027 C C . LEU A 1 246 ? -1.792 -0.401 -14.063 1.00 96.75 246 LEU A C 1
ATOM 2029 O O . LEU A 1 246 ? -2.657 -0.657 -13.228 1.00 96.75 246 LEU A O 1
ATOM 2033 N N . PHE A 1 247 ? -0.618 0.144 -13.736 1.00 96.56 247 PHE A N 1
ATOM 2034 C CA . PHE A 1 247 ? -0.274 0.549 -12.372 1.00 96.56 247 PHE A CA 1
ATOM 2035 C C . PHE A 1 247 ? -1.201 1.648 -11.857 1.00 96.56 247 PHE A C 1
ATOM 2037 O O . PHE A 1 247 ? -1.638 1.592 -10.713 1.00 96.56 247 PHE A O 1
ATOM 2044 N N . HIS A 1 248 ? -1.560 2.620 -12.692 1.00 97.06 248 HIS A N 1
ATOM 2045 C CA . HIS A 1 248 ? -2.495 3.667 -12.304 1.00 97.06 248 HIS A CA 1
ATOM 2046 C C . HIS A 1 248 ? -3.891 3.105 -11.994 1.00 97.06 248 HIS A C 1
ATOM 2048 O O . HIS A 1 248 ? -4.474 3.441 -10.964 1.00 97.06 248 HIS A O 1
ATOM 2054 N N . GLU A 1 249 ? -4.409 2.181 -12.806 1.00 95.19 249 GLU A N 1
ATOM 2055 C CA . GLU A 1 249 ? -5.681 1.518 -12.488 1.00 95.19 249 GLU A CA 1
ATOM 2056 C C . GLU A 1 249 ? -5.596 0.672 -11.211 1.00 95.19 249 GLU A C 1
ATOM 2058 O O . GLU A 1 249 ? -6.499 0.750 -10.377 1.00 95.19 249 GLU A O 1
ATOM 2063 N N . LEU A 1 250 ? -4.494 -0.057 -10.996 1.00 93.31 250 LEU A N 1
ATOM 2064 C CA . LEU A 1 250 ? -4.246 -0.745 -9.725 1.00 93.31 250 LEU A CA 1
ATOM 2065 C C . LEU A 1 250 ? -4.266 0.245 -8.553 1.00 93.31 250 LEU A C 1
ATOM 2067 O O . LEU A 1 250 ? -4.902 -0.015 -7.536 1.00 93.31 250 LEU A O 1
ATOM 2071 N N . SER A 1 251 ? -3.622 1.400 -8.715 1.00 94.25 251 SER A N 1
ATOM 2072 C CA . SER A 1 251 ? -3.550 2.426 -7.679 1.00 94.25 251 SER A CA 1
ATOM 2073 C C . SER A 1 251 ? -4.927 2.976 -7.303 1.00 94.25 251 SER A C 1
ATOM 2075 O O . SER A 1 251 ? -5.182 3.242 -6.135 1.00 94.25 251 SER A O 1
ATOM 2077 N N . LYS A 1 252 ? -5.858 3.069 -8.254 1.00 91.44 252 LYS A N 1
ATOM 2078 C CA . LYS A 1 252 ? -7.236 3.498 -7.984 1.00 91.44 252 LYS A CA 1
ATOM 2079 C C . LYS A 1 252 ? -8.030 2.427 -7.246 1.00 91.44 252 LYS A C 1
ATOM 2081 O O . LYS A 1 252 ? -8.720 2.734 -6.278 1.00 91.44 252 LYS A O 1
ATOM 2086 N N . VAL A 1 253 ? -7.921 1.173 -7.694 1.00 88.25 253 VAL A N 1
ATOM 2087 C CA . VAL A 1 253 ? -8.614 0.027 -7.080 1.00 88.25 253 VAL A CA 1
ATOM 2088 C C . VAL A 1 253 ? -8.152 -0.184 -5.639 1.00 88.25 253 VAL A C 1
ATOM 2090 O O . VAL A 1 253 ? -8.975 -0.401 -4.754 1.00 88.25 253 VAL A O 1
ATOM 2093 N N . GLU A 1 254 ? -6.849 -0.059 -5.403 1.00 87.12 254 GLU A N 1
ATOM 2094 C CA . GLU A 1 254 ? -6.221 -0.289 -4.103 1.00 87.12 254 GLU A CA 1
ATOM 2095 C C . GLU A 1 254 ? -5.952 1.007 -3.326 1.00 87.12 254 GLU A C 1
ATOM 2097 O O . GLU A 1 254 ? -5.219 0.988 -2.337 1.00 87.12 254 GLU A O 1
ATOM 2102 N N . TYR A 1 255 ? -6.533 2.140 -3.742 1.00 89.44 255 TYR A N 1
ATOM 2103 C CA . TYR A 1 255 ? -6.412 3.452 -3.088 1.00 89.44 255 TYR A CA 1
ATOM 2104 C C . TYR A 1 255 ? -4.959 3.816 -2.720 1.00 89.44 255 TYR A C 1
ATOM 2106 O O . TYR A 1 255 ? -4.658 4.188 -1.582 1.00 89.44 255 TYR A O 1
ATOM 2114 N N . CYS A 1 256 ? -4.038 3.635 -3.666 1.00 89.94 256 CYS A N 1
ATOM 2115 C CA . CYS A 1 256 ? -2.627 3.970 -3.544 1.00 89.94 256 CYS A CA 1
ATOM 2116 C C . CYS A 1 256 ? -2.377 5.375 -4.130 1.00 89.94 256 CYS A C 1
ATOM 2118 O O . CYS A 1 256 ? -2.385 5.541 -5.347 1.00 89.94 256 CYS A O 1
ATOM 2120 N N . PRO A 1 257 ? -2.106 6.396 -3.301 1.00 90.00 257 PRO A N 1
ATOM 2121 C CA . PRO A 1 257 ? -1.891 7.772 -3.759 1.00 90.00 257 PRO A CA 1
ATOM 2122 C C . PRO A 1 257 ? -0.540 8.007 -4.450 1.00 90.00 257 PRO A C 1
ATOM 2124 O O . PRO A 1 257 ? -0.320 9.078 -5.008 1.00 90.00 257 PRO A O 1
ATOM 2127 N N . THR A 1 258 ? 0.397 7.060 -4.364 1.00 92.69 258 THR A N 1
ATOM 2128 C CA . THR A 1 258 ? 1.754 7.192 -4.913 1.00 92.69 258 THR A CA 1
ATOM 2129 C C . THR A 1 258 ? 2.168 5.941 -5.676 1.00 92.69 258 THR A C 1
ATOM 2131 O O . THR A 1 258 ? 1.654 4.841 -5.431 1.00 92.69 258 THR A O 1
ATOM 2134 N N . VAL A 1 259 ? 3.141 6.092 -6.579 1.00 94.44 259 VAL A N 1
ATOM 2135 C CA . VAL A 1 259 ? 3.740 4.953 -7.287 1.00 94.44 259 VAL A CA 1
ATOM 2136 C C . VAL A 1 259 ? 4.419 4.003 -6.303 1.00 94.44 259 VAL A C 1
ATOM 2138 O O . VAL A 1 259 ? 4.169 2.808 -6.377 1.00 94.44 259 VAL A O 1
ATOM 2141 N N . GLU A 1 260 ? 5.158 4.509 -5.310 1.00 93.81 260 GLU A N 1
ATOM 2142 C CA . GLU A 1 260 ? 5.812 3.671 -4.290 1.00 93.81 260 GLU A CA 1
ATOM 2143 C C . GLU A 1 260 ? 4.821 2.737 -3.572 1.00 93.81 260 GLU A C 1
ATOM 2145 O O . GLU A 1 260 ? 5.076 1.543 -3.406 1.00 93.81 260 GLU A O 1
ATOM 2150 N N . LEU A 1 261 ? 3.655 3.255 -3.171 1.00 91.19 261 LEU A N 1
ATOM 2151 C CA . LEU A 1 261 ? 2.618 2.423 -2.559 1.00 91.19 261 LEU A CA 1
ATOM 2152 C C . LEU A 1 261 ? 1.993 1.444 -3.545 1.00 91.19 261 LEU A C 1
ATOM 2154 O O . LEU A 1 261 ? 1.666 0.321 -3.172 1.00 91.19 261 LEU A O 1
ATOM 2158 N N . THR A 1 262 ? 1.837 1.860 -4.797 1.00 94.19 262 THR A N 1
ATOM 2159 C CA . THR A 1 262 ? 1.340 0.990 -5.864 1.00 94.19 262 THR A CA 1
ATOM 2160 C C . THR A 1 262 ? 2.305 -0.168 -6.114 1.00 94.19 262 THR A C 1
ATOM 2162 O O . THR A 1 262 ? 1.857 -1.298 -6.257 1.00 94.19 262 THR A O 1
ATOM 2165 N N . VAL A 1 263 ? 3.618 0.077 -6.083 1.00 94.56 263 VAL A N 1
ATOM 2166 C CA . VAL A 1 263 ? 4.657 -0.959 -6.182 1.00 94.56 263 VAL A CA 1
ATOM 2167 C C . VAL A 1 263 ? 4.570 -1.927 -5.007 1.00 94.56 263 VAL A C 1
ATOM 2169 O O . VAL A 1 263 ? 4.522 -3.137 -5.217 1.00 94.56 263 VAL A O 1
ATOM 2172 N N . LYS A 1 264 ? 4.498 -1.416 -3.771 1.00 91.81 264 LYS A N 1
ATOM 2173 C CA . LYS A 1 264 ? 4.345 -2.259 -2.572 1.00 91.81 264 LYS A CA 1
ATOM 2174 C C . LYS A 1 264 ? 3.106 -3.150 -2.666 1.00 91.81 264 LYS A C 1
ATOM 2176 O O . LYS A 1 264 ? 3.182 -4.339 -2.365 1.00 91.81 264 LYS A O 1
ATOM 2181 N N . GLU A 1 265 ? 1.986 -2.593 -3.122 1.00 91.38 265 GLU A N 1
ATOM 2182 C CA . GLU A 1 265 ? 0.750 -3.346 -3.334 1.00 91.38 265 GLU A CA 1
ATOM 2183 C C . GLU A 1 265 ? 0.888 -4.384 -4.452 1.00 91.38 265 GLU A C 1
ATOM 2185 O O . GLU A 1 265 ? 0.534 -5.543 -4.261 1.00 91.38 265 GLU A O 1
ATOM 2190 N N . TYR A 1 266 ? 1.461 -4.002 -5.591 1.00 92.75 266 TYR A N 1
ATOM 2191 C CA . TYR A 1 266 ? 1.708 -4.898 -6.717 1.00 92.75 266 TYR A CA 1
ATOM 2192 C C . TYR A 1 266 ? 2.533 -6.122 -6.295 1.00 92.75 266 TYR A C 1
ATOM 2194 O O . TYR A 1 266 ? 2.105 -7.258 -6.504 1.00 92.75 266 TYR A O 1
ATOM 2202 N N . VAL A 1 267 ? 3.665 -5.900 -5.618 1.00 90.44 267 VAL A N 1
ATOM 2203 C CA . VAL A 1 267 ? 4.550 -6.968 -5.124 1.00 90.44 267 VAL A CA 1
ATOM 2204 C C . VAL A 1 267 ? 3.829 -7.857 -4.108 1.00 90.44 267 VAL A C 1
ATOM 2206 O O . VAL A 1 267 ? 3.965 -9.084 -4.131 1.00 90.44 267 VAL A O 1
ATOM 2209 N N . PHE A 1 268 ? 3.025 -7.262 -3.223 1.00 88.75 268 PHE A N 1
ATOM 2210 C CA . PHE A 1 268 ? 2.205 -8.014 -2.278 1.00 88.75 268 PHE A CA 1
ATOM 2211 C C . PHE A 1 268 ? 1.199 -8.931 -3.001 1.00 88.75 268 PHE A C 1
ATOM 2213 O O . PHE A 1 268 ? 1.114 -10.124 -2.685 1.00 88.75 268 PHE A O 1
ATOM 2220 N N . LEU A 1 269 ? 0.482 -8.417 -4.003 1.00 87.50 269 LEU A N 1
ATOM 2221 C CA . LEU A 1 269 ? -0.489 -9.182 -4.789 1.00 87.50 269 LEU A CA 1
ATOM 2222 C C . LEU A 1 269 ? 0.175 -10.287 -5.625 1.00 87.50 269 LEU A C 1
ATOM 2224 O O . LEU A 1 269 ? -0.340 -11.408 -5.684 1.00 87.50 269 LEU A O 1
ATOM 2228 N N . GLU A 1 270 ? 1.340 -10.027 -6.220 1.00 86.06 270 GLU A N 1
ATOM 2229 C CA . GLU A 1 270 ? 2.121 -11.047 -6.928 1.00 86.06 270 GLU A CA 1
ATOM 2230 C C . GLU A 1 270 ? 2.579 -12.176 -6.002 1.00 86.06 270 GLU A C 1
ATOM 2232 O O . GLU A 1 270 ? 2.457 -13.358 -6.351 1.00 86.06 270 GLU A O 1
ATOM 2237 N N . ALA A 1 271 ? 3.044 -11.844 -4.795 1.00 85.12 271 ALA A N 1
ATOM 2238 C CA . ALA A 1 271 ? 3.426 -12.838 -3.799 1.00 85.12 271 ALA A CA 1
ATOM 2239 C C . ALA A 1 271 ? 2.227 -13.702 -3.369 1.00 85.12 271 ALA A C 1
ATOM 2241 O O . ALA A 1 271 ? 2.366 -14.917 -3.212 1.00 85.12 271 ALA A O 1
ATOM 2242 N N . MET A 1 272 ? 1.045 -13.093 -3.226 1.00 79.62 272 MET A N 1
ATOM 2243 C CA . MET A 1 272 ? -0.206 -13.791 -2.904 1.00 79.62 272 MET A CA 1
ATOM 2244 C C . MET A 1 272 ? -0.714 -14.680 -4.048 1.00 79.62 272 MET A C 1
ATOM 2246 O O . MET A 1 272 ? -1.343 -15.708 -3.798 1.00 79.62 272 MET A O 1
ATOM 2250 N N . ASN A 1 273 ? -0.455 -14.315 -5.303 1.00 79.75 273 ASN A N 1
ATOM 2251 C CA . ASN A 1 273 ? -0.776 -15.159 -6.455 1.00 79.75 273 ASN A CA 1
ATOM 2252 C C . ASN A 1 273 ? 0.221 -16.313 -6.618 1.00 79.75 273 ASN A C 1
ATOM 2254 O O . ASN A 1 273 ? -0.165 -17.427 -6.974 1.00 79.75 273 ASN A O 1
ATOM 2258 N N . SER A 1 274 ? 1.497 -16.072 -6.327 1.00 71.19 274 SER A N 1
ATOM 2259 C CA . SER A 1 274 ? 2.549 -17.088 -6.418 1.00 71.19 274 SER A CA 1
ATOM 2260 C C . SER A 1 274 ? 2.417 -18.158 -5.333 1.00 71.19 274 SER A C 1
ATOM 2262 O O . SER A 1 274 ? 2.644 -19.335 -5.607 1.00 71.19 274 SER A O 1
ATOM 2264 N N . SER A 1 275 ? 1.983 -17.786 -4.122 1.00 60.50 275 SER A N 1
ATOM 2265 C CA . SER A 1 275 ? 1.706 -18.757 -3.055 1.00 60.50 275 SER A CA 1
ATOM 2266 C C . SER A 1 275 ? 0.558 -19.706 -3.410 1.00 60.50 275 SER A C 1
ATOM 2268 O O . SER A 1 275 ? 0.665 -20.900 -3.143 1.00 60.50 275 SER A O 1
ATOM 2270 N N . LYS A 1 276 ? -0.483 -19.218 -4.098 1.00 56.66 276 LYS A N 1
ATOM 2271 C CA . LYS A 1 276 ? -1.580 -20.061 -4.608 1.00 56.66 276 LYS A CA 1
ATOM 2272 C C . LYS A 1 276 ? -1.111 -21.061 -5.668 1.00 56.66 276 LYS A C 1
ATOM 2274 O O . LYS A 1 276 ? -1.508 -22.220 -5.629 1.00 56.66 276 LYS A O 1
ATOM 2279 N N . LYS A 1 277 ? -0.213 -20.651 -6.572 1.00 49.25 277 LYS A N 1
ATOM 2280 C CA . LYS A 1 277 ? 0.379 -21.555 -7.578 1.00 49.25 277 LYS A CA 1
ATOM 2281 C C . LYS A 1 277 ? 1.250 -22.658 -6.958 1.00 49.25 277 LYS A C 1
ATOM 2283 O O . LYS A 1 277 ? 1.380 -23.726 -7.546 1.00 49.25 277 LYS A O 1
ATOM 2288 N N . GLY A 1 278 ? 1.836 -22.419 -5.782 1.00 41.59 278 GLY A N 1
ATOM 2289 C CA . GLY A 1 278 ? 2.591 -23.431 -5.034 1.00 41.59 278 GLY A CA 1
ATOM 2290 C C . GLY A 1 278 ? 1.715 -24.508 -4.381 1.00 41.59 278 GLY A C 1
ATOM 2291 O O . GLY A 1 278 ? 2.159 -25.647 -4.253 1.00 41.59 278 GLY A O 1
ATOM 2292 N N . GLU A 1 279 ? 0.474 -24.177 -4.009 1.00 45.81 279 GLU A N 1
ATOM 2293 C CA . GLU A 1 279 ? -0.494 -25.132 -3.446 1.00 45.81 279 GLU A CA 1
ATOM 2294 C C . GLU A 1 279 ? -1.133 -26.023 -4.527 1.00 45.81 279 GLU A C 1
ATOM 2296 O O . GLU A 1 279 ? -1.379 -27.200 -4.277 1.00 45.81 279 GLU A O 1
ATOM 2301 N N . GLU A 1 280 ? -1.320 -25.520 -5.753 1.00 43.22 280 GLU A N 1
ATOM 2302 C CA . GLU A 1 280 ? -1.851 -26.305 -6.885 1.00 43.22 280 GLU A CA 1
ATOM 2303 C C . GLU A 1 280 ? -0.848 -27.325 -7.468 1.00 43.22 280 GLU A C 1
ATOM 2305 O O . GLU A 1 280 ? -1.241 -28.215 -8.222 1.00 43.22 280 GLU A O 1
ATOM 2310 N N . LEU A 1 281 ? 0.440 -27.235 -7.110 1.00 34.25 281 LEU A N 1
ATOM 2311 C CA . LEU A 1 281 ? 1.504 -28.125 -7.598 1.00 34.25 281 LEU A CA 1
ATOM 2312 C C . LEU A 1 281 ? 1.923 -29.220 -6.605 1.00 34.25 281 LEU A C 1
ATOM 2314 O O . LEU A 1 281 ? 2.862 -29.962 -6.897 1.00 34.25 281 LEU A O 1
ATOM 2318 N N . GLN A 1 282 ? 1.243 -29.376 -5.463 1.00 33.97 282 GLN A N 1
ATOM 2319 C CA . GLN A 1 282 ? 1.399 -30.586 -4.652 1.00 33.97 282 GLN A CA 1
ATOM 2320 C C . GLN A 1 282 ? 0.428 -31.667 -5.146 1.00 33.97 282 GLN A C 1
ATOM 2322 O O . GLN A 1 282 ? -0.786 -31.496 -5.012 1.00 33.97 282 GLN A O 1
ATOM 2327 N N . PRO A 1 283 ? 0.914 -32.799 -5.696 1.00 35.91 283 PRO A N 1
ATOM 2328 C CA . PRO A 1 283 ? 0.066 -33.964 -5.880 1.00 35.91 283 PRO A CA 1
ATOM 2329 C C . PRO A 1 283 ? -0.465 -34.367 -4.508 1.00 35.91 283 PRO A C 1
ATOM 2331 O O . PRO A 1 283 ? 0.302 -34.487 -3.550 1.00 35.91 283 PRO A O 1
ATOM 2334 N N . SER A 1 284 ? -1.775 -34.560 -4.415 1.00 38.72 284 SER A N 1
ATOM 2335 C CA . SER A 1 284 ? -2.394 -35.209 -3.267 1.00 38.72 284 SER A CA 1
ATOM 2336 C C . SER A 1 284 ? -1.775 -36.604 -3.133 1.00 38.72 284 SER A C 1
ATOM 2338 O O . SER A 1 284 ? -2.061 -37.474 -3.955 1.00 38.72 284 SER A O 1
ATOM 2340 N N . ASN A 1 285 ? -0.882 -36.785 -2.160 1.00 34.66 285 ASN A N 1
ATOM 2341 C CA . ASN A 1 285 ? -0.451 -38.112 -1.721 1.00 34.66 285 ASN A CA 1
ATOM 2342 C C . ASN A 1 285 ? -1.512 -38.717 -0.804 1.00 34.66 285 ASN A C 1
ATOM 2344 O O . ASN A 1 285 ? -2.024 -37.971 0.063 1.00 34.66 285 ASN A O 1
#

Sequence (285 aa):
MSRLQQHFEERREYIFNRLKQPEYMERSIEKVRQAQKEIKNTVRTIKDLLLLDKTTDPCLPEIAQFSLQHIINSKSFENVKNLVPSSMKKLSEEERAKVLDETLSVANQIMNLERTVFIMMFNAKEKILMAAFKKKPRSQTELHYDVADKEGFDKAFYEEHVDSLRNDIRVISFKKLCENEPAPKDLELFKQRYETIFLPKVQEIVALIEPSLIDVDVFLNPVIEYGVGDITLDEMIQKLHKNLSLFHELSKVEYCPTVELTVKEYVFLEAMNSSKKGEELQPSN

Mean predicted aligned error: 7.52 Å

Radius of gyration: 24.81 Å; Cα contacts (8 Å, |Δi|>4): 253; chains: 1; bounding box: 56×62×62 Å

Foldseek 3Di:
DDPVLVLLLVLLVVVLVVCLDPVNLVVLLVLLVLLLVLLVQLLVLLVVLCVLQVVPPHQDDVVLVVLSVCLCPDPLNVCSNPDDSVCLVVDDSVVSSVNSVSSSVSSSSSVVSSVVSLVRCCVPPVPSSVVVCVVPPDDDRPSSADLVLLQFEDLVLLLVLLVVLLPDPLLVVLLVVLVPDPDDPDPVVVVVCCVPPNLVSLLVSLCSSPNLCSPPCQLSVLSVCCSNPVDPPVVSSVSNSVVSVVLSNCCNVSSPHDSNSSSSVVVVVVVVVVVVVVVVPDDDD

Solvent-accessible surface area (backbone atoms only — not comparable to full-atom values): 15713 Å² total; per-residue (Å²): 132,56,71,72,54,52,55,47,49,53,39,31,49,52,54,52,58,58,35,49,43,78,93,29,52,71,56,36,30,49,51,50,48,50,47,48,54,50,46,56,51,48,55,48,52,43,52,53,50,57,51,54,30,72,78,41,89,70,77,74,59,70,63,60,58,52,52,51,51,55,49,68,71,30,70,58,39,49,49,51,70,70,55,59,48,81,58,53,82,77,48,54,66,68,56,43,38,50,52,47,52,43,43,51,52,50,43,52,56,53,53,53,48,39,51,52,53,47,52,53,42,42,78,76,37,41,72,62,51,52,54,49,35,72,78,52,68,78,80,80,83,64,72,60,46,46,83,88,23,49,76,20,34,75,58,66,68,43,50,55,33,50,61,52,48,82,76,34,68,65,55,57,50,45,33,55,51,46,72,66,53,73,82,78,89,46,69,66,64,44,50,54,44,38,66,74,53,49,47,58,53,43,29,58,56,39,34,61,50,41,63,70,44,51,86,37,62,83,59,44,48,40,53,50,36,32,31,78,58,81,40,50,72,67,54,28,49,52,49,47,54,51,49,52,51,52,47,39,53,49,8,25,78,64,27,17,57,37,64,57,53,30,44,54,48,50,54,51,52,52,52,59,53,51,55,54,57,58,62,75,68,57,78,90,126